Protein AF-S4PX29-F1 (afdb_monomer)

Nearest PDB structures (foldseek):
  3oqc-assembly1_A  TM=8.315E-01  e=3.843E-09  Mus musculus
  3oqc-assembly2_B  TM=8.147E-01  e=2.038E-08  Mus musculus
  5xda-assembly1_B  TM=7.283E-01  e=8.086E-04  Caenorhabditis elegans
  5xda-assembly1_C-2  TM=5.959E-01  e=1.179E-04  Caenorhabditis elegans
  5ejj-assembly3_B-2  TM=5.829E-01  e=2.918E-03  Caenorhabditis elegans

Radius of gyration: 23.37 Å; Cα contacts (8 Å, |Δi|>4): 231; chains: 1; bounding box: 46×84×45 Å

Solvent-accessible surface area (backbone atoms only — not comparable to full-atom values): 16167 Å² total; per-residue (Å²): 107,68,71,60,44,51,43,49,73,67,31,42,33,34,39,34,40,63,101,55,81,33,39,34,36,25,91,80,38,101,55,50,57,43,79,63,68,74,86,39,30,44,42,59,53,52,62,71,72,46,83,94,70,84,94,60,89,71,82,76,61,92,85,65,87,83,86,78,61,68,45,83,43,70,66,83,75,77,63,83,82,73,57,72,84,68,82,70,74,84,82,82,74,85,76,77,84,67,92,71,90,78,87,87,77,92,78,78,88,71,71,78,80,91,77,62,47,82,41,52,46,75,52,48,52,59,55,50,46,50,32,48,45,52,40,52,48,49,56,48,50,57,50,53,56,32,70,74,38,88,78,59,42,102,64,97,16,73,53,62,67,43,80,43,47,27,63,51,83,92,70,78,48,78,47,79,49,68,44,57,55,90,63,59,69,76,85,44,46,68,62,48,52,50,52,27,60,77,67,74,44,73,87,90,58,90,63,81,47,82,91,51,34,57,79,82,81,64,99,61,83,65,44,71,71,76,75,54,78,85,70,89,73,56,95,92,58,86,85,85,78,86,87,76,85,88

Secondary structure (DSSP, 8-state):
-HHHHHHHHTT-EEEEETTSS-EEE-TTSS-SEESS-TT-BHHHHHHHHS----S------TT-PPP--EEEEE--SPPTTS----------------------------------TTSBHHHHHHHHHHHHHHHHHHHHHHHHHHHTSTT-SSSSS---EEEEEE--TTTSS-EEEEEETT--SGGGHHHHHHHHHHTT--TTS--SSGGGSPPSS-SS-S-GGGGSPPP---TT-------S--

Structure (mmCIF, N/CA/C/O backbone):
data_AF-S4PX29-F1
#
_entry.id   AF-S4PX29-F1
#
loop_
_atom_site.group_PDB
_atom_site.id
_atom_site.type_symbol
_atom_site.label_atom_id
_atom_site.label_alt_id
_atom_site.label_comp_id
_atom_site.label_asym_id
_atom_site.label_entity_id
_atom_site.label_seq_id
_atom_site.pdbx_PDB_ins_code
_atom_site.Cartn_x
_atom_site.Cartn_y
_atom_site.Cartn_z
_atom_site.occupancy
_atom_site.B_iso_or_equiv
_atom_site.auth_seq_id
_atom_site.auth_comp_id
_atom_site.auth_asym_id
_atom_site.auth_atom_id
_atom_site.pdbx_PDB_model_num
ATOM 1 N N . MET A 1 1 ? 8.659 15.853 3.041 1.00 82.69 1 MET A N 1
ATOM 2 C CA . MET A 1 1 ? 7.916 14.671 3.551 1.00 82.69 1 MET A CA 1
ATOM 3 C C . MET A 1 1 ? 7.932 14.537 5.078 1.00 82.69 1 MET A C 1
ATOM 5 O O . MET A 1 1 ? 6.899 14.217 5.661 1.00 82.69 1 MET A O 1
ATOM 9 N N . GLN A 1 2 ? 9.043 14.851 5.757 1.00 85.38 2 GLN A N 1
ATOM 10 C CA . GLN A 1 2 ? 9.191 14.711 7.218 1.00 85.38 2 GLN A CA 1
ATOM 11 C C . GLN A 1 2 ? 8.083 15.367 8.069 1.00 85.38 2 GLN A C 1
ATOM 13 O O . GLN A 1 2 ? 7.567 14.730 8.983 1.00 85.38 2 GLN A O 1
ATOM 18 N N . ASN A 1 3 ? 7.661 16.599 7.755 1.00 86.06 3 ASN A N 1
ATOM 19 C CA . ASN A 1 3 ? 6.581 17.269 8.496 1.00 86.06 3 ASN A CA 1
ATOM 20 C C . ASN A 1 3 ? 5.243 16.525 8.402 1.00 86.06 3 ASN A C 1
ATOM 22 O O . ASN A 1 3 ? 4.511 16.466 9.384 1.00 86.06 3 ASN A O 1
ATOM 26 N N . LYS A 1 4 ? 4.921 15.934 7.243 1.00 85.50 4 LYS A N 1
ATOM 27 C CA . LYS A 1 4 ? 3.696 15.138 7.080 1.00 85.50 4 LYS A CA 1
ATOM 28 C C . LYS A 1 4 ? 3.768 13.874 7.935 1.00 85.50 4 LYS A C 1
ATOM 30 O O . LYS A 1 4 ? 2.840 13.638 8.692 1.00 85.50 4 LYS A O 1
ATOM 35 N N . ARG A 1 5 ? 4.897 13.151 7.925 1.00 86.81 5 ARG A N 1
ATOM 36 C CA . ARG A 1 5 ? 5.112 11.991 8.813 1.00 86.81 5 ARG A CA 1
ATOM 37 C C . ARG A 1 5 ? 4.941 12.339 10.289 1.00 86.81 5 ARG A C 1
ATOM 39 O O . ARG A 1 5 ? 4.242 11.624 10.990 1.00 86.81 5 ARG A O 1
ATOM 46 N N . LYS A 1 6 ? 5.527 13.455 10.743 1.00 87.31 6 LYS A N 1
ATOM 47 C CA . LYS A 1 6 ? 5.366 13.924 12.130 1.00 87.31 6 LYS A CA 1
ATOM 48 C C . LYS A 1 6 ? 3.894 14.142 12.487 1.00 87.31 6 LYS A C 1
ATOM 50 O O . LYS A 1 6 ? 3.485 13.705 13.549 1.00 87.31 6 LYS A O 1
ATOM 55 N N . LYS A 1 7 ? 3.102 14.746 11.591 1.00 85.31 7 LYS A N 1
ATOM 56 C CA . LYS A 1 7 ? 1.656 14.940 11.803 1.00 85.31 7 LYS A CA 1
ATOM 57 C C . LYS A 1 7 ? 0.878 13.622 11.887 1.00 85.31 7 LYS A C 1
ATOM 59 O O . LYS A 1 7 ? 0.003 13.494 12.735 1.00 85.31 7 LYS A O 1
ATOM 64 N N . ILE A 1 8 ? 1.199 12.649 11.030 1.00 86.44 8 ILE A N 1
ATOM 65 C CA . ILE A 1 8 ? 0.576 11.315 11.078 1.00 86.44 8 ILE A CA 1
ATOM 66 C C . ILE A 1 8 ? 0.925 10.623 12.405 1.00 86.44 8 ILE A C 1
ATOM 68 O O . ILE A 1 8 ? 0.037 10.170 13.120 1.00 86.44 8 ILE A O 1
ATOM 72 N N . ALA A 1 9 ? 2.205 10.612 12.778 1.00 85.12 9 ALA A N 1
ATOM 73 C CA . ALA A 1 9 ? 2.672 9.976 14.008 1.00 85.12 9 ALA A CA 1
ATOM 74 C C . ALA A 1 9 ? 2.174 10.674 15.288 1.00 85.12 9 ALA A C 1
ATOM 76 O O . ALA A 1 9 ? 2.018 10.024 16.313 1.00 85.12 9 ALA A O 1
ATOM 77 N N . SER A 1 10 ? 1.891 11.980 15.242 1.00 82.94 10 SER A N 1
ATOM 78 C CA . SER A 1 10 ? 1.421 12.753 16.399 1.00 82.94 10 SER A CA 1
ATOM 79 C C . SER A 1 10 ? -0.079 12.611 16.685 1.00 82.94 10 SER A C 1
ATOM 81 O O . SER A 1 10 ? -0.624 13.426 17.424 1.00 82.94 10 SER A O 1
ATOM 83 N N . GLY A 1 11 ? -0.782 11.666 16.054 1.00 81.62 11 GLY A N 1
ATOM 84 C CA . GLY A 1 11 ? -2.211 11.452 16.307 1.00 81.62 11 GLY A CA 1
ATOM 85 C C . GLY A 1 11 ? -3.152 12.460 15.641 1.00 81.62 11 GLY A C 1
ATOM 86 O O . GLY A 1 11 ? -4.320 12.521 16.003 1.00 81.62 11 GLY A O 1
ATOM 87 N N . GLN A 1 12 ? -2.681 13.258 14.672 1.00 84.06 12 GLN A N 1
ATOM 88 C CA . GLN A 1 12 ? -3.539 14.212 13.938 1.00 84.06 12 GLN A CA 1
ATOM 89 C C . GLN A 1 12 ? -4.303 13.563 12.776 1.00 84.06 12 GLN A C 1
ATOM 91 O O . GLN A 1 12 ? -4.924 14.266 11.974 1.00 84.06 12 GLN A O 1
ATOM 96 N N . VAL A 1 13 ? -4.225 12.241 12.651 1.00 89.50 13 VAL A N 1
ATOM 97 C CA . VAL A 1 13 ? -4.939 11.466 11.641 1.00 89.50 13 VAL A CA 1
ATOM 98 C C . VAL A 1 13 ? -5.972 10.566 12.292 1.00 89.50 13 VAL A C 1
ATOM 100 O O . VAL A 1 13 ? -5.809 10.130 13.430 1.00 89.50 13 VAL A O 1
ATOM 103 N N . SER A 1 14 ? -7.016 10.275 11.536 1.00 90.69 14 SER A N 1
ATOM 104 C CA . SER A 1 14 ? -7.982 9.234 11.840 1.00 90.69 14 SER A CA 1
ATOM 105 C C . SER A 1 14 ? -8.113 8.301 10.645 1.00 90.69 14 SER A C 1
ATOM 107 O O . SER A 1 14 ? -7.844 8.678 9.499 1.00 90.69 14 SER A O 1
ATOM 109 N N . PHE A 1 15 ? -8.516 7.070 10.926 1.00 93.06 15 PHE A N 1
ATOM 110 C CA . PHE A 1 15 ? -8.797 6.073 9.905 1.00 93.06 15 PHE A CA 1
ATOM 111 C C . PHE A 1 15 ? -10.272 5.723 9.956 1.00 93.06 15 PHE A C 1
ATOM 113 O O . PHE A 1 15 ? -10.798 5.431 11.025 1.00 93.06 15 PHE A O 1
ATOM 120 N N . GLN A 1 16 ? -10.932 5.758 8.808 1.00 92.81 16 GLN A N 1
ATOM 121 C CA . GLN A 1 16 ? -12.319 5.337 8.668 1.00 92.81 16 GLN A CA 1
ATOM 122 C C . GLN A 1 16 ? -12.358 4.046 7.863 1.00 92.81 16 GLN A C 1
ATOM 124 O O . GLN A 1 16 ? -11.806 3.994 6.764 1.00 92.81 16 GLN A O 1
ATOM 129 N N . ILE A 1 17 ? -13.036 3.025 8.376 1.00 91.12 17 ILE A N 1
ATOM 130 C CA . ILE A 1 17 ? -13.283 1.809 7.601 1.00 91.12 17 ILE A CA 1
ATOM 131 C C . ILE A 1 17 ? -14.389 2.107 6.590 1.00 91.12 17 ILE A C 1
ATOM 133 O O . ILE A 1 17 ? -15.479 2.556 6.954 1.00 91.12 17 ILE A O 1
ATOM 137 N N . ASP A 1 18 ? -14.087 1.895 5.313 1.00 86.44 18 ASP A N 1
ATOM 138 C CA . ASP A 1 18 ? -14.976 2.260 4.217 1.00 86.44 18 ASP A CA 1
ATOM 139 C C . ASP A 1 18 ? -16.325 1.539 4.328 1.00 86.44 18 ASP A C 1
ATOM 141 O O . ASP A 1 18 ? -16.400 0.391 4.762 1.00 86.44 18 ASP A O 1
ATOM 145 N N . SER A 1 19 ? -17.401 2.222 3.937 1.00 83.81 19 SER A N 1
ATOM 146 C CA . SER A 1 19 ? -18.787 1.735 4.065 1.00 83.81 19 SER A CA 1
ATOM 147 C C . SER A 1 19 ? -19.267 1.439 5.500 1.00 83.81 19 SER A C 1
ATOM 149 O O . SER A 1 19 ? -20.327 0.844 5.672 1.00 83.81 19 SER A O 1
ATOM 151 N N . THR A 1 20 ? -18.542 1.883 6.535 1.00 86.31 20 THR A N 1
ATOM 152 C CA . THR A 1 20 ? -18.952 1.742 7.943 1.00 86.31 20 THR A CA 1
ATOM 153 C C . THR A 1 20 ? -18.900 3.076 8.691 1.00 86.31 20 THR A C 1
ATOM 155 O O . THR A 1 20 ? -18.252 4.034 8.261 1.00 86.31 20 THR A O 1
ATOM 158 N N . SER A 1 21 ? -19.550 3.126 9.856 1.00 84.69 21 SER A N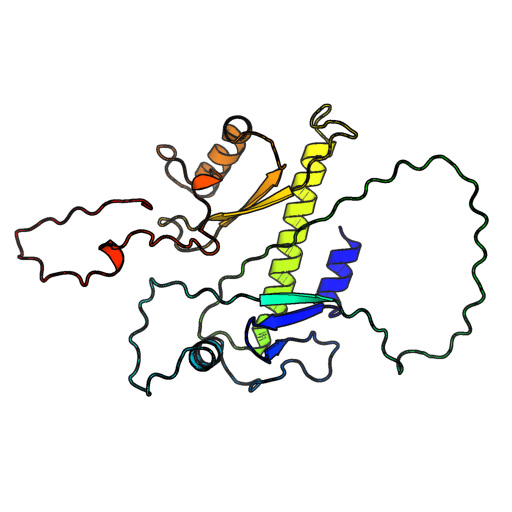 1
ATOM 159 C CA . SER A 1 21 ? -19.448 4.239 10.813 1.00 84.69 21 SER A CA 1
ATOM 160 C C . SER A 1 21 ? -18.298 4.061 11.815 1.00 84.69 21 SER A C 1
ATOM 162 O O . SER A 1 21 ? -18.326 4.661 12.889 1.00 84.69 21 SER A O 1
ATOM 164 N N . ILE A 1 22 ? -17.310 3.221 11.492 1.00 87.25 22 ILE A N 1
ATOM 165 C CA . ILE A 1 22 ? -16.212 2.880 12.397 1.00 87.25 22 ILE A CA 1
ATOM 166 C C . ILE A 1 22 ? -15.022 3.790 12.118 1.00 87.25 22 ILE A C 1
ATOM 168 O O . ILE A 1 22 ? -14.491 3.828 11.002 1.00 87.25 22 ILE A O 1
ATOM 172 N N . TYR A 1 23 ? -14.591 4.499 13.161 1.00 88.75 23 TYR A N 1
ATOM 173 C CA . TYR A 1 23 ? -13.434 5.383 13.119 1.00 88.75 23 TYR A CA 1
ATOM 174 C C . TYR A 1 23 ? -12.411 4.982 14.175 1.00 88.75 23 TYR A C 1
ATOM 176 O O . TYR A 1 23 ? -12.747 4.659 15.314 1.00 88.75 23 TYR A O 1
ATOM 184 N N . LEU A 1 24 ? -11.144 5.043 13.782 1.00 88.62 24 LEU A N 1
ATOM 185 C CA . LEU A 1 24 ? -9.989 4.822 14.636 1.00 88.62 24 LEU A CA 1
ATOM 186 C C . LEU A 1 24 ? -9.285 6.159 14.830 1.00 88.62 24 LEU A C 1
ATOM 188 O O . LEU A 1 24 ? -8.911 6.824 13.854 1.00 88.62 24 LEU A O 1
ATOM 192 N N . PHE A 1 25 ? -9.083 6.534 16.084 1.00 87.25 25 PHE A N 1
ATOM 193 C CA . PHE A 1 25 ? -8.426 7.776 16.459 1.00 87.25 25 PHE A CA 1
ATOM 194 C C . PHE A 1 25 ? -7.111 7.492 17.171 1.00 87.25 25 PHE A C 1
ATOM 196 O O . PHE A 1 25 ? -6.926 6.456 17.809 1.00 87.25 25 PHE A O 1
ATOM 203 N N . GLY A 1 26 ? -6.181 8.435 17.050 1.00 77.38 26 GLY A N 1
ATOM 204 C CA . GLY A 1 26 ? -4.912 8.341 17.750 1.00 77.38 26 GLY A CA 1
ATOM 205 C C . GLY A 1 26 ? -5.045 8.561 19.246 1.00 77.38 26 GLY A C 1
ATOM 206 O O . GLY A 1 26 ? -6.045 9.076 19.729 1.00 77.38 26 GLY A O 1
ATOM 207 N N . VAL A 1 27 ? -3.961 8.252 19.955 1.00 66.81 27 VAL A N 1
ATOM 208 C CA . VAL A 1 27 ? -3.819 8.363 21.420 1.00 66.81 27 VAL A CA 1
ATOM 209 C C . VAL A 1 27 ? -4.127 9.767 21.970 1.00 66.81 27 VAL A C 1
ATOM 211 O O . VAL A 1 27 ? -4.338 9.933 23.161 1.00 66.81 27 VAL A O 1
ATOM 214 N N . ALA A 1 28 ? -4.136 10.788 21.108 1.00 59.88 28 ALA A N 1
ATOM 215 C CA . ALA A 1 28 ? -4.524 12.154 21.454 1.00 59.88 28 ALA A CA 1
ATOM 216 C C . ALA A 1 28 ? -6.051 12.362 21.565 1.00 59.88 28 ALA A C 1
ATOM 218 O O . ALA A 1 28 ? -6.483 13.458 21.908 1.00 59.88 28 ALA A O 1
ATOM 219 N N . SER A 1 29 ? -6.856 11.359 21.213 1.00 62.47 29 SER A N 1
ATOM 220 C CA . SER A 1 29 ? -8.307 11.351 21.377 1.00 62.47 29 SER A CA 1
ATOM 221 C C . SER A 1 29 ? -8.661 10.540 22.620 1.00 62.47 29 SER A C 1
ATOM 223 O O . SER A 1 29 ? -8.164 9.426 22.779 1.00 62.47 29 SER A O 1
ATOM 225 N N . ASP A 1 30 ? -9.561 11.054 23.460 1.00 63.91 30 ASP A N 1
ATOM 226 C CA . ASP A 1 30 ? -10.063 10.340 24.648 1.00 63.91 30 ASP A CA 1
ATOM 227 C C . ASP A 1 30 ? -10.841 9.058 24.283 1.00 63.91 30 ASP A C 1
ATOM 229 O O . ASP A 1 30 ? -11.097 8.200 25.126 1.00 63.91 30 ASP A O 1
ATOM 233 N N . VAL A 1 31 ? -11.198 8.912 23.003 1.00 70.88 31 VAL A N 1
ATOM 234 C CA . VAL A 1 31 ? -11.896 7.762 22.433 1.00 70.88 31 VAL A CA 1
ATOM 235 C C . VAL A 1 31 ? -11.048 7.204 21.291 1.00 70.88 31 VAL A C 1
ATOM 237 O O . VAL A 1 31 ? -10.937 7.833 20.239 1.00 70.88 31 VAL A O 1
ATOM 240 N N . GLY A 1 32 ? -10.435 6.032 21.495 1.00 72.00 32 GLY A N 1
ATOM 241 C CA . GLY A 1 32 ? -9.539 5.402 20.512 1.00 72.00 32 GLY A CA 1
ATOM 242 C C . GLY A 1 32 ? -10.261 4.721 19.342 1.00 72.00 32 GLY A C 1
ATOM 243 O O . GLY A 1 32 ? -9.734 4.670 18.231 1.00 72.00 32 GLY A O 1
ATOM 244 N N . VAL A 1 33 ? -11.484 4.232 19.565 1.00 79.88 33 VAL A N 1
ATOM 245 C CA . VAL A 1 33 ? -12.329 3.584 18.552 1.00 79.88 33 VAL A CA 1
ATOM 246 C C . VAL A 1 33 ? -13.774 4.030 18.754 1.00 79.88 33 VAL A C 1
ATOM 248 O O . VAL A 1 33 ? -14.262 4.028 19.882 1.00 79.88 33 VAL A O 1
ATOM 251 N N . THR A 1 34 ? -14.470 4.386 17.675 1.00 80.19 34 THR A N 1
ATOM 252 C CA . THR A 1 34 ? -15.923 4.618 17.682 1.00 80.19 34 THR A CA 1
ATOM 253 C C . THR A 1 34 ? -16.632 3.657 16.735 1.00 80.19 34 THR A C 1
ATOM 255 O O . THR A 1 34 ? -16.050 3.183 15.761 1.00 80.19 34 THR A O 1
ATOM 258 N N . GLY A 1 35 ? -17.905 3.365 17.019 1.00 71.56 35 GLY A N 1
ATOM 259 C CA . GLY A 1 35 ? -18.748 2.511 16.174 1.00 71.56 35 GLY A CA 1
ATOM 260 C C . GLY A 1 35 ? -18.610 1.003 16.419 1.00 71.56 35 GLY A C 1
ATOM 261 O O . GLY A 1 35 ? -19.307 0.234 15.768 1.00 71.56 35 GLY A O 1
ATOM 262 N N . THR A 1 36 ? -17.753 0.569 17.351 1.00 78.25 36 THR A N 1
ATOM 263 C CA . THR A 1 36 ? -17.630 -0.834 17.787 1.00 78.25 36 THR A CA 1
ATOM 264 C C . THR A 1 36 ? -16.983 -0.935 19.180 1.00 78.25 36 THR A C 1
ATOM 266 O O . THR A 1 36 ? -16.560 0.078 19.740 1.00 78.25 36 THR A O 1
ATOM 269 N N . SER A 1 37 ? -16.923 -2.144 19.749 1.00 75.81 37 SER A N 1
ATOM 270 C CA . SER A 1 37 ? -16.278 -2.428 21.039 1.00 75.81 37 SER A CA 1
ATOM 271 C C . SER A 1 37 ? -14.749 -2.373 20.935 1.00 75.81 37 SER A C 1
ATOM 273 O O . SER A 1 37 ? -14.162 -2.883 19.980 1.00 75.81 37 SER A O 1
ATOM 275 N N . THR A 1 38 ? -14.081 -1.812 21.948 1.00 71.56 38 THR A N 1
ATOM 276 C CA . THR A 1 38 ? -12.609 -1.763 22.045 1.00 71.56 38 THR A CA 1
ATOM 277 C C . THR A 1 38 ? -11.970 -3.130 22.289 1.00 71.56 38 THR A C 1
ATOM 279 O O . THR A 1 38 ? -10.780 -3.301 22.030 1.00 71.56 38 THR A O 1
ATOM 282 N N . GLU A 1 39 ? -12.743 -4.095 22.789 1.00 78.62 39 GLU A N 1
ATOM 283 C CA . GLU A 1 39 ? -12.281 -5.462 23.063 1.00 78.62 39 GLU A CA 1
ATOM 284 C C . GLU A 1 39 ? -12.380 -6.384 21.841 1.00 78.62 39 GLU A C 1
ATOM 286 O O . GLU A 1 39 ? -11.840 -7.490 21.866 1.00 78.62 39 GLU A O 1
ATOM 291 N N . ALA A 1 40 ? -13.027 -5.923 20.766 1.00 84.12 40 ALA A N 1
ATOM 292 C CA . ALA A 1 40 ? -13.204 -6.711 19.559 1.00 84.12 40 ALA A CA 1
ATOM 293 C C . ALA A 1 40 ? -11.865 -7.004 18.863 1.00 84.12 40 ALA A C 1
ATOM 295 O O . ALA A 1 40 ? -10.910 -6.214 18.892 1.00 84.12 40 ALA A O 1
ATOM 296 N N . ASN A 1 41 ? -11.805 -8.147 18.186 1.00 89.69 41 ASN A N 1
ATOM 297 C CA . ASN A 1 41 ? -10.714 -8.465 17.265 1.00 89.69 41 ASN A CA 1
ATOM 298 C C . ASN A 1 41 ? -11.075 -8.084 15.818 1.00 89.69 41 ASN A C 1
ATOM 300 O O . ASN A 1 41 ? -12.221 -7.780 15.484 1.00 89.69 41 ASN A O 1
ATOM 304 N N . ILE A 1 42 ? -10.074 -8.086 14.938 1.00 88.81 42 ILE A N 1
ATOM 305 C CA . ILE A 1 42 ? -10.263 -7.752 13.518 1.00 88.81 42 ILE A CA 1
ATOM 306 C C . ILE A 1 42 ? -11.218 -8.734 12.823 1.00 88.81 42 ILE A C 1
ATOM 308 O O . ILE A 1 42 ? -11.959 -8.331 11.932 1.00 88.81 42 ILE A O 1
ATOM 312 N N . GLY A 1 43 ? -11.226 -10.007 13.222 1.00 86.81 43 GLY A N 1
ATOM 313 C CA . GLY A 1 43 ? -12.144 -11.011 12.685 1.00 86.81 43 GLY A CA 1
ATOM 314 C C . GLY A 1 43 ? -13.608 -10.652 12.929 1.00 86.81 43 GLY A C 1
ATOM 315 O O . GLY A 1 43 ? -14.382 -10.605 11.980 1.00 86.81 43 GLY A O 1
ATOM 316 N N . GLU A 1 44 ? -13.958 -10.323 14.171 1.00 86.94 44 GLU A N 1
ATOM 317 C CA . GLU A 1 44 ? -15.301 -9.889 14.577 1.00 86.94 44 GLU A CA 1
ATOM 318 C C . GLU A 1 44 ? -15.734 -8.619 13.845 1.00 86.94 44 GLU A C 1
ATOM 320 O O . GLU A 1 44 ? -16.866 -8.525 13.371 1.00 86.94 44 GLU A O 1
ATOM 325 N N . LEU A 1 45 ? -14.813 -7.663 13.694 1.00 86.50 45 LEU A N 1
ATOM 326 C CA . LEU A 1 45 ? -15.038 -6.460 12.903 1.00 86.50 45 LEU A CA 1
ATOM 327 C C . LEU A 1 45 ? -15.391 -6.811 11.451 1.00 86.50 45 LEU A C 1
ATOM 329 O O . LEU A 1 45 ? -16.391 -6.324 10.935 1.00 86.50 45 LEU A O 1
ATOM 333 N N . ILE A 1 46 ? -14.611 -7.668 10.792 1.00 87.12 46 ILE A N 1
ATOM 334 C CA . ILE A 1 46 ? -14.873 -8.047 9.396 1.00 87.12 46 ILE A CA 1
ATOM 335 C C . ILE A 1 46 ? -16.193 -8.814 9.269 1.00 87.12 4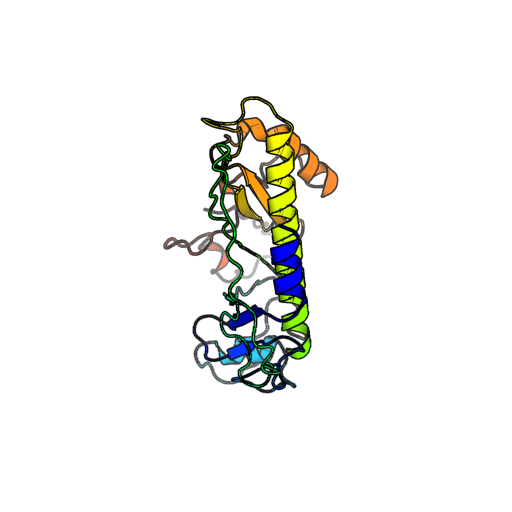6 ILE A C 1
ATOM 337 O O . ILE A 1 46 ? -16.975 -8.547 8.356 1.00 87.12 46 ILE A O 1
ATOM 341 N N . ASP A 1 47 ? -16.468 -9.723 10.202 1.00 85.94 47 ASP A N 1
ATOM 342 C CA . ASP A 1 47 ? -17.697 -10.515 10.200 1.00 85.94 47 ASP A CA 1
ATOM 343 C C . ASP A 1 47 ? -18.941 -9.637 10.414 1.00 85.94 47 ASP A C 1
ATOM 345 O O . ASP A 1 47 ? -19.987 -9.928 9.839 1.00 85.94 47 ASP A O 1
ATOM 349 N N . SER A 1 48 ? -18.817 -8.522 11.146 1.00 82.00 48 SER A N 1
ATOM 350 C CA . SER A 1 48 ? -19.894 -7.532 11.317 1.00 82.00 48 SER A CA 1
ATOM 351 C C . SER A 1 48 ? -20.171 -6.674 10.074 1.00 82.00 48 SER A C 1
ATOM 353 O O . SER A 1 48 ? -21.266 -6.138 9.929 1.00 82.00 48 SER A O 1
ATOM 355 N N . ILE A 1 49 ? -19.191 -6.540 9.173 1.00 79.56 49 ILE A N 1
ATOM 356 C CA . ILE A 1 49 ? -19.305 -5.763 7.925 1.00 79.56 49 ILE A CA 1
ATOM 357 C C . ILE A 1 49 ? -19.884 -6.628 6.792 1.00 79.56 49 ILE A C 1
ATOM 359 O O . ILE A 1 49 ? -20.444 -6.113 5.823 1.00 79.56 49 ILE A O 1
ATOM 363 N N . GLY A 1 50 ? -19.740 -7.952 6.892 1.00 66.56 50 GLY A N 1
ATOM 364 C CA . GLY A 1 50 ? -20.244 -8.894 5.901 1.00 66.56 50 GLY A CA 1
ATOM 365 C C . GLY A 1 50 ? -21.780 -8.955 5.859 1.00 66.56 50 GLY A C 1
ATOM 366 O O . GLY A 1 50 ? -22.431 -8.809 6.891 1.00 66.56 50 GLY A O 1
ATOM 367 N N . PRO A 1 51 ? -22.388 -9.215 4.686 1.00 55.12 51 PRO A N 1
ATOM 368 C CA . PRO A 1 51 ? -23.831 -9.412 4.589 1.00 55.12 51 PRO A CA 1
ATOM 369 C C . PRO A 1 51 ? -24.258 -10.608 5.450 1.00 55.12 51 PRO A C 1
ATOM 371 O O . PRO A 1 51 ? -23.635 -11.673 5.382 1.00 55.12 51 PRO A O 1
ATOM 374 N N . GLU A 1 52 ? -25.310 -10.408 6.250 1.00 45.19 52 GLU A N 1
ATOM 375 C CA . GLU A 1 52 ? -25.855 -11.371 7.207 1.00 45.19 52 GLU A CA 1
ATOM 376 C C . GLU A 1 52 ? -25.933 -12.790 6.625 1.00 45.19 52 GLU A C 1
ATOM 378 O O . GLU A 1 52 ? -26.765 -13.105 5.773 1.00 45.19 52 GLU A O 1
ATOM 383 N N . GLN A 1 53 ? -25.073 -13.680 7.117 1.00 42.09 53 GLN A N 1
ATOM 384 C CA . GLN A 1 53 ? -25.303 -15.117 7.061 1.00 42.09 53 GLN A CA 1
ATOM 385 C C . GLN A 1 53 ? -25.175 -15.669 8.483 1.00 42.09 53 GLN A C 1
ATOM 387 O O . GLN A 1 53 ? -24.198 -15.364 9.172 1.00 42.09 53 GLN A O 1
ATOM 392 N N . PRO A 1 54 ? -26.143 -16.479 8.938 1.00 38.97 54 PRO A N 1
ATOM 393 C CA . PRO A 1 54 ? -26.210 -16.928 10.317 1.00 38.97 54 PRO A CA 1
ATOM 394 C C . PRO A 1 54 ? -25.025 -17.842 10.637 1.00 38.9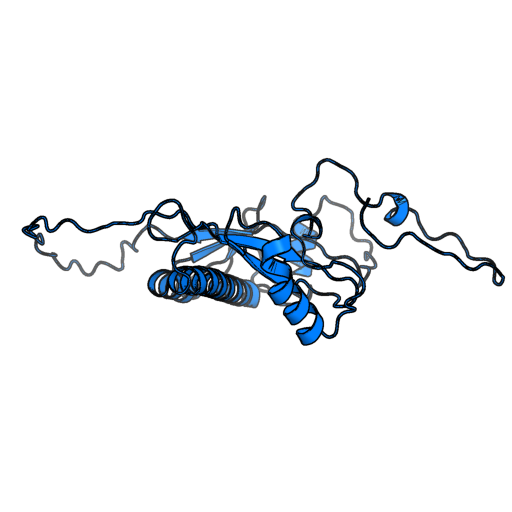7 54 PRO A C 1
ATOM 396 O O . PRO A 1 54 ? -24.790 -18.821 9.930 1.00 38.97 54 PRO A O 1
ATOM 399 N N . SER A 1 55 ? -24.285 -17.480 11.689 1.00 38.38 55 SER A N 1
ATOM 400 C CA . SER A 1 55 ? -23.664 -18.309 12.743 1.00 38.38 55 SER A CA 1
ATOM 401 C C . SER A 1 55 ? -23.411 -19.814 12.502 1.00 38.38 55 SER A C 1
ATOM 403 O O . SER A 1 55 ? -23.495 -20.627 13.421 1.00 38.38 55 SER A O 1
ATOM 405 N N . LYS A 1 56 ? -23.003 -20.231 11.305 1.00 39.81 56 LYS A N 1
ATOM 406 C CA . LYS A 1 56 ? -22.328 -21.513 11.082 1.00 39.81 56 LYS A CA 1
ATOM 407 C C . LYS A 1 56 ? -20.854 -21.207 10.938 1.00 39.81 56 LYS A C 1
ATOM 409 O O . LYS A 1 56 ? -20.486 -20.508 10.002 1.00 39.81 56 LYS A O 1
ATOM 414 N N . LYS A 1 57 ? -20.036 -21.712 11.874 1.00 42.38 57 LYS A N 1
ATOM 415 C CA . LYS A 1 57 ? -18.566 -21.601 11.898 1.00 42.38 57 LYS A CA 1
ATOM 416 C C . LYS A 1 57 ? -18.008 -21.744 10.475 1.00 42.38 57 LYS A C 1
ATOM 418 O O . LYS A 1 57 ? -17.826 -22.863 9.992 1.00 42.38 57 LYS A O 1
ATOM 423 N N . LYS A 1 58 ? -17.785 -20.617 9.786 1.00 44.59 58 LYS A N 1
ATOM 424 C CA . LYS A 1 58 ? -17.184 -20.607 8.455 1.00 44.59 58 LYS A CA 1
ATOM 425 C C . LYS A 1 58 ? -15.768 -21.108 8.656 1.00 44.59 58 LYS A C 1
ATOM 427 O O . LYS A 1 58 ? -14.976 -20.502 9.372 1.00 44.59 58 LYS A O 1
ATOM 432 N N . LYS A 1 59 ? -15.465 -22.262 8.070 1.00 40.00 59 LYS A N 1
ATOM 433 C CA . LYS A 1 59 ? -14.108 -22.794 8.029 1.00 40.00 59 LYS A CA 1
ATOM 434 C C . LYS A 1 59 ? -13.312 -21.844 7.129 1.00 40.00 59 LYS A C 1
ATOM 436 O O . LYS A 1 59 ? -13.346 -21.979 5.909 1.00 40.00 59 LYS A O 1
ATOM 441 N N . HIS A 1 60 ? -12.716 -20.807 7.716 1.00 49.97 60 HIS A N 1
ATOM 442 C CA . HIS A 1 60 ? -11.939 -19.829 6.964 1.00 49.97 60 HIS A CA 1
ATOM 443 C C . HIS A 1 60 ? -10.720 -20.534 6.375 1.00 49.97 60 HIS A C 1
ATOM 445 O O . HIS A 1 60 ? -9.922 -21.134 7.095 1.00 49.97 60 HIS A O 1
ATOM 451 N N . SER A 1 61 ? -10.611 -20.500 5.047 1.00 49.94 61 SER A N 1
ATOM 452 C CA . SER A 1 61 ? -9.422 -20.988 4.363 1.00 49.94 61 SER A CA 1
ATOM 453 C C . SER A 1 61 ? -8.262 -20.056 4.688 1.00 49.94 61 SER A C 1
ATOM 455 O O . SER A 1 61 ? -8.344 -18.860 4.415 1.00 49.94 61 SER A O 1
ATOM 457 N N . ILE A 1 62 ? -7.176 -20.614 5.221 1.00 51.97 62 ILE A N 1
ATOM 458 C CA . ILE A 1 62 ? -5.933 -19.897 5.556 1.00 51.97 62 ILE A CA 1
ATOM 459 C C . ILE A 1 62 ? -5.348 -19.175 4.321 1.00 51.97 62 ILE A C 1
ATOM 461 O O . ILE A 1 62 ? -4.595 -18.218 4.458 1.00 51.97 62 ILE A O 1
ATOM 465 N N . SER A 1 63 ? -5.734 -19.585 3.107 1.00 53.62 63 SER A N 1
ATOM 466 C CA . SER A 1 63 ? -5.242 -19.035 1.840 1.00 53.62 63 SER A CA 1
ATOM 467 C C . SER A 1 63 ? -6.025 -17.843 1.275 1.00 53.62 63 SER A C 1
ATOM 469 O O . SER A 1 63 ? -5.605 -17.290 0.258 1.00 53.62 63 SER A O 1
ATOM 471 N N . LYS A 1 64 ? -7.161 -17.439 1.865 1.00 71.31 64 LYS A N 1
ATOM 472 C CA . LYS A 1 64 ? -8.003 -16.374 1.295 1.00 71.31 64 LYS A CA 1
ATOM 473 C C . LYS A 1 64 ? -7.756 -15.040 2.000 1.00 71.31 64 LYS A C 1
ATOM 475 O O . LYS A 1 64 ? -8.083 -14.886 3.171 1.00 71.31 64 LYS A O 1
ATOM 480 N N . VAL A 1 65 ? -7.209 -14.071 1.267 1.00 79.19 65 VAL A N 1
ATOM 481 C CA . VAL A 1 65 ? -7.044 -12.693 1.751 1.00 79.19 65 VAL A CA 1
ATOM 482 C C . VAL A 1 65 ? -8.362 -11.934 1.599 1.00 79.19 65 VAL A C 1
ATOM 484 O O . VAL A 1 65 ? -8.931 -11.881 0.509 1.00 79.19 65 VAL A O 1
ATOM 487 N N . GLU A 1 66 ? -8.821 -11.314 2.681 1.00 85.69 66 GLU A N 1
ATOM 488 C CA . GLU A 1 66 ? -9.956 -10.388 2.690 1.00 85.69 66 GLU A CA 1
ATOM 489 C C . GLU A 1 66 ? -9.426 -8.946 2.722 1.00 85.69 66 GLU A C 1
ATOM 491 O O . GLU A 1 66 ? -8.578 -8.609 3.548 1.00 85.69 66 GLU A O 1
ATOM 496 N N . ILE A 1 67 ? -9.882 -8.104 1.789 1.00 87.88 67 ILE A N 1
ATOM 497 C CA . ILE A 1 67 ? -9.415 -6.717 1.650 1.00 87.88 67 ILE A CA 1
ATOM 498 C C . ILE A 1 67 ? -10.463 -5.780 2.238 1.00 87.88 67 ILE A C 1
ATOM 500 O O . ILE A 1 67 ? -11.598 -5.742 1.766 1.00 87.88 67 ILE A O 1
ATOM 504 N N . VAL A 1 68 ? -10.049 -4.988 3.226 1.00 90.38 68 VAL A N 1
ATOM 505 C CA . VAL A 1 68 ? -10.879 -3.960 3.860 1.00 90.38 68 VAL A CA 1
ATOM 506 C C . VAL A 1 68 ? -10.356 -2.585 3.438 1.00 90.38 68 VAL A C 1
ATOM 508 O O . VAL A 1 68 ? -9.220 -2.247 3.781 1.00 90.38 68 VAL A O 1
ATOM 511 N N . PRO A 1 69 ? -11.129 -1.784 2.682 1.00 91.56 69 PRO A N 1
ATOM 512 C CA . PRO A 1 69 ? -10.720 -0.434 2.331 1.00 91.56 69 PRO A CA 1
ATOM 513 C C . PRO A 1 69 ? -10.777 0.476 3.562 1.00 91.56 69 PRO A C 1
ATOM 515 O O . PRO A 1 69 ? -11.731 0.441 4.339 1.00 91.56 69 PRO A O 1
ATOM 518 N N . VAL A 1 70 ? -9.750 1.310 3.731 1.00 93.38 70 VAL A N 1
ATOM 519 C CA . VAL A 1 70 ? -9.638 2.251 4.849 1.00 93.38 70 VAL A CA 1
ATOM 520 C C . VAL A 1 70 ? -9.260 3.626 4.316 1.00 93.38 70 VAL A C 1
ATOM 522 O O . VAL A 1 70 ? -8.292 3.775 3.572 1.00 93.38 70 VAL A O 1
ATOM 525 N N . ASN A 1 71 ? -10.008 4.642 4.731 1.00 93.88 71 ASN A N 1
ATOM 526 C CA . ASN A 1 71 ? -9.767 6.031 4.378 1.00 93.88 71 ASN A CA 1
ATOM 527 C C . ASN A 1 71 ? -8.895 6.700 5.446 1.00 93.88 71 ASN A C 1
ATOM 529 O O . ASN A 1 71 ? -9.230 6.688 6.631 1.00 93.88 71 ASN A O 1
ATOM 533 N N . LEU A 1 72 ? -7.790 7.317 5.021 1.00 92.56 72 LEU A N 1
ATOM 534 C CA . LEU A 1 72 ? -6.938 8.152 5.868 1.00 92.56 72 LEU A CA 1
ATOM 535 C C . LEU A 1 72 ? -7.447 9.598 5.848 1.00 92.56 72 LEU A C 1
ATOM 537 O O . LEU A 1 72 ? -7.445 10.246 4.800 1.00 92.56 72 LEU A O 1
ATOM 541 N N . VAL A 1 73 ? -7.819 10.127 7.013 1.00 90.62 73 VAL A N 1
ATOM 542 C CA . VAL A 1 73 ? -8.324 11.496 7.176 1.00 90.62 73 VAL A CA 1
ATOM 543 C C . VAL A 1 73 ? -7.404 12.279 8.113 1.00 90.62 73 VAL A C 1
ATOM 545 O O . VAL A 1 73 ? -6.846 11.738 9.063 1.00 90.62 73 VAL A O 1
ATOM 548 N N . LEU A 1 74 ? -7.211 13.570 7.837 1.00 86.75 74 LEU A N 1
ATOM 549 C CA . LEU A 1 74 ? -6.423 14.475 8.676 1.00 86.75 74 LEU A CA 1
ATOM 550 C C . LEU A 1 74 ? -7.360 15.424 9.431 1.00 86.75 74 LEU A C 1
ATOM 552 O O . LEU A 1 74 ? -8.186 16.090 8.804 1.00 86.75 74 LEU A O 1
ATOM 556 N N . LYS A 1 75 ? -7.182 15.559 10.750 1.00 78.75 75 LYS A N 1
ATOM 557 C CA . LYS A 1 75 ? -7.882 16.573 11.550 1.00 78.75 75 LYS A CA 1
ATOM 558 C C . LYS A 1 75 ? -7.422 17.965 11.100 1.00 78.75 75 LYS A C 1
ATOM 560 O O . LYS A 1 75 ? -6.249 18.320 11.220 1.00 78.75 75 LYS A O 1
ATOM 565 N N . THR A 1 76 ? -8.344 18.747 10.546 1.00 78.50 76 THR A N 1
ATOM 566 C CA . THR A 1 76 ? -8.097 20.132 10.106 1.00 78.50 76 THR A CA 1
ATOM 567 C C . THR A 1 76 ? -8.405 21.152 11.196 1.00 78.50 76 THR A C 1
ATOM 569 O O . THR A 1 76 ? -7.829 22.240 11.196 1.00 78.50 76 THR A O 1
ATOM 572 N N . THR A 1 77 ? -9.274 20.802 12.144 1.00 70.62 77 THR A N 1
ATOM 573 C CA . THR A 1 77 ? -9.673 21.662 13.258 1.00 70.62 77 THR A CA 1
ATOM 574 C C . THR A 1 77 ? -8.659 21.592 14.400 1.00 70.62 77 THR A C 1
ATOM 576 O O . THR A 1 77 ? -8.189 20.521 14.788 1.00 70.62 77 THR A O 1
ATOM 579 N N . LYS A 1 78 ? -8.298 22.754 14.949 1.00 61.44 78 LYS A N 1
ATOM 580 C CA . LYS A 1 78 ? -7.590 22.833 16.232 1.00 61.44 78 LYS A CA 1
ATOM 581 C C . LYS A 1 78 ? -8.608 22.698 17.359 1.00 61.44 78 LYS A C 1
ATOM 583 O O . LYS A 1 78 ? -9.760 23.084 17.186 1.00 61.44 78 LYS A O 1
ATOM 588 N N . ASP A 1 79 ? -8.189 22.130 18.482 1.00 57.62 79 ASP A N 1
ATOM 589 C CA . ASP A 1 79 ? -9.067 21.983 19.636 1.00 57.62 79 ASP A CA 1
ATOM 590 C C . ASP A 1 79 ? -9.414 23.355 20.213 1.00 57.62 79 ASP A C 1
ATOM 592 O O . ASP A 1 79 ? -8.502 24.100 20.580 1.00 57.62 79 ASP A O 1
ATOM 596 N N . MET A 1 80 ? -10.706 23.684 20.310 1.00 50.97 80 MET A N 1
ATOM 597 C CA . MET A 1 80 ? -11.172 24.959 20.879 1.00 50.97 80 MET A CA 1
ATOM 598 C C . MET A 1 80 ? -10.682 25.161 22.322 1.00 50.97 80 MET A C 1
ATOM 600 O O . MET A 1 80 ? -10.526 26.295 22.760 1.00 50.97 80 MET A O 1
ATOM 604 N N . LEU A 1 81 ? -10.399 24.073 23.047 1.00 53.09 81 LEU A N 1
ATOM 605 C CA . LEU A 1 81 ? -9.903 24.101 24.428 1.00 53.09 81 LEU A CA 1
ATOM 606 C C . LEU A 1 81 ? -8.369 24.174 24.535 1.00 53.09 81 LEU A C 1
ATOM 608 O O . LEU A 1 81 ? -7.839 24.423 25.615 1.00 53.09 81 LEU A O 1
ATOM 612 N N . SER A 1 82 ? -7.642 23.978 23.428 1.00 52.28 82 SER A N 1
ATOM 613 C CA . SER A 1 82 ? -6.172 24.087 23.397 1.00 52.28 82 SER A CA 1
ATOM 614 C C . SER A 1 82 ? -5.673 25.528 23.245 1.00 52.28 82 SER A C 1
ATOM 616 O O . SER A 1 82 ? -4.484 25.799 23.441 1.00 52.28 82 SER A O 1
ATOM 618 N N . ASP A 1 83 ? -6.583 26.465 22.966 1.00 49.16 83 ASP A N 1
ATOM 619 C CA . ASP A 1 83 ? -6.308 27.894 22.999 1.00 49.16 83 ASP A CA 1
ATOM 620 C C . ASP A 1 83 ? -6.232 28.369 24.457 1.00 49.16 83 ASP A C 1
ATOM 622 O O . ASP A 1 83 ? -7.150 28.971 25.015 1.00 49.16 83 ASP A O 1
ATOM 626 N N . LYS A 1 84 ? -5.042 28.249 25.056 1.00 49.53 84 LYS A N 1
ATOM 627 C CA . LYS A 1 84 ? -4.568 29.424 25.794 1.00 49.53 84 LYS A CA 1
ATOM 628 C C . LYS A 1 84 ? -4.593 30.547 24.765 1.00 49.53 84 LYS A C 1
ATOM 630 O O . LYS A 1 84 ? -3.828 30.469 23.809 1.00 49.53 84 LYS A O 1
ATOM 635 N N . LEU A 1 85 ? -5.494 31.523 24.923 1.00 49.66 85 LEU A N 1
ATOM 636 C CA . LEU A 1 85 ? -5.578 32.740 24.110 1.00 49.66 85 LEU A CA 1
ATOM 637 C C . LEU A 1 85 ? -4.224 33.473 24.124 1.00 49.66 85 LEU A C 1
ATOM 639 O O . LEU A 1 85 ? -4.033 34.484 24.800 1.00 49.66 85 LEU A O 1
ATOM 643 N N . VAL A 1 86 ? -3.247 32.980 23.373 1.00 55.84 86 VAL A N 1
ATOM 644 C CA . VAL A 1 86 ? -2.056 33.736 23.043 1.00 55.84 86 VAL A CA 1
ATOM 645 C C . VAL A 1 86 ? -2.515 34.629 21.912 1.00 55.84 86 VAL A C 1
ATOM 647 O O . VAL A 1 86 ? -2.609 34.198 20.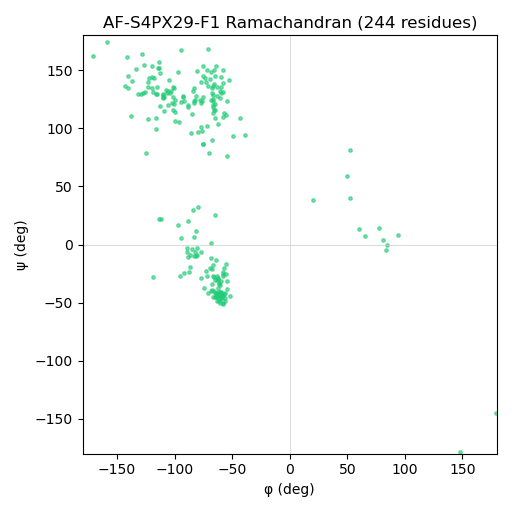763 1.00 55.84 86 VAL A O 1
ATOM 650 N N . LYS A 1 87 ? -2.871 35.870 22.266 1.00 55.28 87 LYS A N 1
ATOM 651 C CA . LYS A 1 87 ? -3.056 36.975 21.324 1.00 55.28 87 LYS A CA 1
ATOM 652 C C . LYS A 1 87 ? -1.827 37.003 20.418 1.00 55.28 87 LYS A C 1
ATOM 654 O O . LYS A 1 87 ? -0.783 37.533 20.786 1.00 55.28 87 LYS A O 1
ATOM 659 N N . THR A 1 88 ? -1.916 36.342 19.273 1.00 55.81 88 THR A N 1
ATOM 660 C CA . THR A 1 88 ? -0.783 36.226 18.368 1.00 55.81 88 THR A CA 1
ATOM 661 C C . THR A 1 88 ? -0.813 37.490 17.530 1.00 55.81 88 THR A C 1
ATOM 663 O O . THR A 1 88 ? -1.767 37.715 16.787 1.00 55.81 88 THR A O 1
ATOM 666 N N . ALA A 1 89 ? 0.180 38.359 17.720 1.00 61.59 89 ALA A N 1
ATOM 667 C CA . ALA A 1 89 ? 0.323 39.574 16.932 1.00 61.59 89 ALA A CA 1
ATOM 668 C C . ALA A 1 89 ? 0.298 39.235 15.434 1.00 61.59 89 ALA A C 1
ATOM 670 O O . ALA A 1 89 ? 0.844 38.212 15.008 1.00 61.59 89 ALA A O 1
ATOM 671 N N . VAL A 1 90 ? -0.338 40.095 14.635 1.00 58.12 90 VAL A N 1
ATOM 672 C CA . VAL A 1 90 ? -0.364 39.962 13.176 1.00 58.12 90 VAL A CA 1
ATOM 673 C C . VAL A 1 90 ? 1.079 39.960 12.677 1.00 58.12 90 VAL A C 1
ATOM 675 O O . VAL A 1 90 ? 1.769 40.976 12.729 1.00 58.12 90 VAL A O 1
ATOM 678 N N . LYS A 1 91 ? 1.554 38.806 12.201 1.00 54.25 91 LYS A N 1
ATOM 679 C CA . LYS A 1 91 ? 2.882 38.691 11.601 1.00 54.25 91 LYS A CA 1
ATOM 680 C C . LYS A 1 91 ? 2.830 39.297 10.198 1.00 54.25 91 LYS A C 1
ATOM 682 O O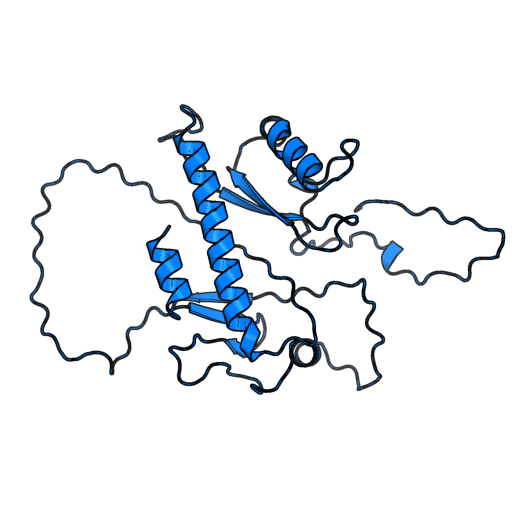 . LYS A 1 91 ? 2.591 38.588 9.225 1.00 54.25 91 LYS A O 1
ATOM 687 N N . MET A 1 92 ? 3.036 40.610 10.094 1.00 57.22 92 MET A N 1
ATOM 688 C CA . MET A 1 92 ? 3.337 41.239 8.808 1.00 57.22 92 MET A CA 1
ATOM 689 C C . MET A 1 92 ? 4.704 40.743 8.337 1.00 57.22 92 MET A C 1
ATOM 691 O O . MET A 1 92 ? 5.715 40.932 9.010 1.00 57.22 92 MET A O 1
ATOM 695 N N . MET A 1 93 ? 4.727 40.069 7.190 1.00 60.09 93 MET A N 1
ATOM 696 C CA . MET A 1 93 ? 5.952 39.600 6.557 1.00 60.09 93 MET A CA 1
ATOM 697 C C . MET A 1 93 ? 6.090 40.321 5.218 1.00 60.09 93 MET A C 1
ATOM 699 O O . MET A 1 93 ? 5.322 40.073 4.291 1.00 60.09 93 MET A O 1
ATOM 703 N N . THR A 1 94 ? 7.049 41.240 5.123 1.00 57.59 94 THR A N 1
ATOM 704 C CA . THR A 1 94 ? 7.356 41.950 3.879 1.00 57.59 94 THR A CA 1
ATOM 705 C C . THR A 1 94 ? 8.040 40.977 2.923 1.00 57.59 94 THR A C 1
ATOM 707 O O . THR A 1 94 ? 9.212 40.642 3.088 1.00 57.59 94 THR A O 1
ATOM 710 N N . THR A 1 95 ? 7.307 40.461 1.937 1.00 59.53 95 THR A N 1
ATOM 711 C CA . THR A 1 95 ? 7.867 39.542 0.940 1.00 59.53 95 THR A CA 1
ATOM 712 C C . THR A 1 95 ? 8.698 40.325 -0.077 1.00 59.53 95 THR A C 1
ATOM 714 O O . THR A 1 95 ? 8.149 40.867 -1.037 1.00 59.53 95 THR A O 1
ATOM 717 N N . GLN A 1 96 ? 10.024 40.371 0.089 1.00 59.72 96 GLN A N 1
ATOM 718 C CA . GLN A 1 96 ? 10.909 40.638 -1.048 1.00 59.72 96 GLN A CA 1
ATOM 719 C C . GLN A 1 96 ? 10.764 39.464 -2.024 1.00 59.72 96 GLN A C 1
ATOM 721 O O . GLN A 1 96 ? 11.164 38.340 -1.717 1.00 59.72 96 GLN A O 1
ATOM 726 N N . ARG A 1 97 ? 10.129 39.705 -3.177 1.00 60.00 97 ARG A N 1
ATOM 727 C CA . ARG A 1 97 ? 9.908 38.700 -4.225 1.00 60.00 97 ARG A CA 1
ATOM 728 C C . ARG A 1 97 ? 11.235 38.348 -4.907 1.00 60.00 97 ARG A C 1
ATOM 730 O O . ARG A 1 97 ? 11.510 38.805 -6.010 1.00 60.00 97 ARG A O 1
ATOM 737 N N . LYS A 1 98 ? 12.058 37.515 -4.266 1.00 61.19 98 LYS A N 1
ATOM 738 C CA . LYS A 1 98 ? 12.978 36.653 -5.017 1.00 61.19 98 LYS A CA 1
ATOM 739 C C . LYS A 1 98 ? 12.122 35.638 -5.782 1.00 61.19 98 LYS A C 1
ATOM 741 O O . LYS A 1 98 ? 11.193 35.101 -5.176 1.00 61.19 98 LYS A O 1
ATOM 746 N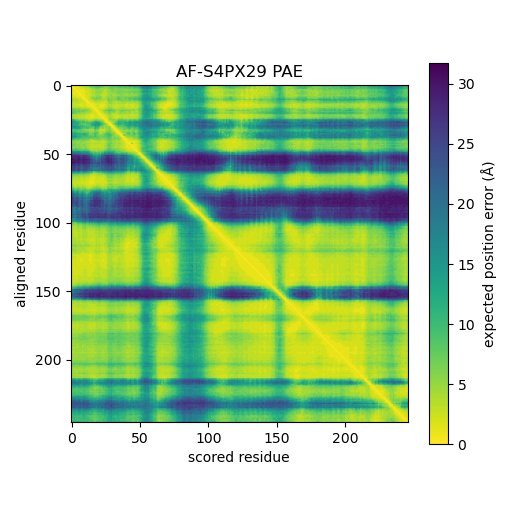 N . PRO A 1 99 ? 12.390 35.371 -7.070 1.00 60.81 99 PRO A N 1
ATOM 747 C CA . PRO A 1 99 ? 11.711 34.298 -7.780 1.00 60.81 99 PRO A CA 1
ATOM 748 C C . PRO A 1 99 ? 12.053 32.978 -7.084 1.00 60.81 99 PRO A C 1
ATOM 750 O O . PRO A 1 99 ? 13.171 32.477 -7.178 1.00 60.81 99 PRO A O 1
ATOM 753 N N . SER A 1 100 ? 11.112 32.449 -6.306 1.00 65.19 100 SER A N 1
ATOM 754 C CA . SER A 1 100 ? 11.200 31.104 -5.762 1.00 65.19 100 SER A CA 1
ATOM 755 C C . SER A 1 100 ? 10.597 30.149 -6.781 1.00 65.19 100 SER A C 1
ATOM 757 O O . SER A 1 100 ? 9.416 30.234 -7.115 1.00 65.19 100 SER A O 1
ATOM 759 N N . PHE A 1 101 ? 11.408 29.220 -7.277 1.00 69.94 101 PHE A N 1
ATOM 760 C CA . PHE A 1 101 ? 10.884 28.078 -8.011 1.00 69.94 101 PHE A CA 1
ATOM 761 C C . PHE A 1 101 ? 10.092 27.218 -7.024 1.00 69.94 101 PHE A C 1
ATOM 763 O O . PHE A 1 101 ? 10.642 26.683 -6.061 1.00 69.94 101 PHE A O 1
ATOM 770 N N . CYS A 1 102 ? 8.777 27.147 -7.221 1.00 73.81 102 CYS A N 1
ATOM 771 C CA . CYS A 1 102 ? 7.881 26.346 -6.401 1.00 73.81 102 CYS A CA 1
ATOM 772 C C . CYS A 1 102 ? 7.376 25.167 -7.228 1.00 73.81 102 CYS A C 1
ATOM 774 O O . CYS A 1 102 ? 6.875 25.351 -8.335 1.00 73.81 102 CYS A O 1
ATOM 776 N N . ILE A 1 103 ? 7.493 23.963 -6.675 1.00 78.50 103 ILE A N 1
ATOM 777 C CA . ILE A 1 103 ? 6.957 22.745 -7.276 1.00 78.50 103 ILE A CA 1
ATOM 778 C C . ILE A 1 103 ? 5.722 22.345 -6.473 1.00 78.50 103 ILE A C 1
ATOM 780 O O . ILE A 1 103 ? 5.804 22.101 -5.268 1.00 78.50 103 ILE A O 1
ATOM 784 N N . SER A 1 104 ? 4.575 22.282 -7.147 1.00 84.81 104 SER A N 1
ATOM 785 C CA . SER A 1 104 ? 3.334 21.746 -6.589 1.00 84.81 104 SER A CA 1
ATOM 786 C C . SER A 1 104 ? 3.142 20.324 -7.096 1.00 84.81 104 SER A C 1
ATOM 788 O O . SER A 1 104 ? 3.093 20.103 -8.303 1.00 84.81 104 SER A O 1
ATOM 790 N N . MET A 1 105 ? 3.055 19.355 -6.183 1.00 86.38 105 MET A N 1
ATOM 791 C CA . MET A 1 105 ? 2.981 17.942 -6.544 1.00 86.38 105 MET A CA 1
ATOM 792 C C . MET A 1 105 ? 1.946 17.193 -5.687 1.00 86.38 105 MET A C 1
ATOM 794 O O . MET A 1 105 ? 2.167 17.011 -4.484 1.00 86.38 105 MET A O 1
ATOM 798 N N . PRO A 1 106 ? 0.814 16.752 -6.269 1.00 89.88 106 PRO A N 1
ATOM 799 C CA . PRO A 1 106 ? -0.211 16.006 -5.544 1.00 89.88 106 PRO A CA 1
ATOM 800 C C . PRO A 1 106 ? 0.214 14.546 -5.339 1.00 89.88 106 PRO A C 1
ATOM 802 O O . PRO A 1 106 ? 0.111 13.715 -6.238 1.00 89.88 106 PRO A O 1
ATOM 805 N N . LEU A 1 107 ? 0.683 14.219 -4.136 1.00 90.88 107 LEU A N 1
ATOM 806 C CA . LEU A 1 107 ? 1.068 12.855 -3.771 1.00 90.88 107 LEU A CA 1
ATOM 807 C C . LEU A 1 107 ? -0.147 12.016 -3.371 1.00 90.88 107 LEU A C 1
ATOM 809 O O . LEU A 1 107 ? -0.859 12.363 -2.427 1.00 90.88 107 LEU A O 1
ATOM 813 N N . ARG A 1 108 ? -0.341 10.876 -4.043 1.00 91.31 108 ARG A N 1
ATOM 814 C CA . ARG A 1 108 ? -1.305 9.855 -3.621 1.00 91.31 108 ARG A CA 1
ATOM 815 C C . ARG A 1 108 ? -0.664 8.967 -2.560 1.00 91.31 108 ARG A C 1
ATOM 817 O O . ARG A 1 108 ? 0.373 8.362 -2.808 1.00 91.31 108 ARG A O 1
ATOM 824 N N . VAL A 1 109 ? -1.279 8.907 -1.382 1.00 90.31 109 VAL A N 1
ATOM 825 C CA . VAL A 1 109 ? -0.870 7.991 -0.313 1.00 90.31 109 VAL A CA 1
ATOM 826 C C . VAL A 1 109 ? -1.751 6.756 -0.412 1.00 90.31 109 VAL A C 1
ATOM 828 O O . VAL A 1 109 ? -2.927 6.815 -0.072 1.00 90.31 109 VAL A O 1
ATOM 831 N N . ASP A 1 110 ? -1.170 5.675 -0.919 1.00 92.94 110 ASP A N 1
ATOM 832 C CA . ASP A 1 110 ? -1.762 4.340 -0.953 1.00 92.94 110 ASP A CA 1
ATOM 833 C C . ASP A 1 110 ? -0.898 3.413 -0.092 1.00 92.94 110 ASP A C 1
ATOM 835 O O . ASP A 1 110 ? 0.339 3.439 -0.156 1.00 92.94 110 ASP A O 1
ATOM 839 N N . THR A 1 111 ? -1.540 2.690 0.816 1.00 93.44 111 THR A N 1
ATOM 840 C CA . THR A 1 111 ? -0.878 1.953 1.893 1.00 93.44 111 THR A CA 1
ATOM 841 C C . THR A 1 111 ? -1.603 0.654 2.145 1.00 93.44 111 THR A C 1
ATOM 843 O O . THR A 1 111 ? -2.822 0.644 2.296 1.00 93.44 111 THR A O 1
ATOM 846 N N . LEU A 1 112 ? -0.834 -0.416 2.306 1.00 93.69 112 LEU A N 1
ATOM 847 C CA . LEU A 1 112 ? -1.354 -1.736 2.611 1.00 93.69 112 LEU A CA 1
ATOM 848 C C . LEU A 1 112 ? -0.718 -2.245 3.903 1.00 93.69 112 LEU A C 1
ATOM 850 O O . LEU A 1 112 ? 0.495 -2.138 4.093 1.00 93.69 112 LEU A O 1
ATOM 854 N N . ALA A 1 113 ? -1.546 -2.813 4.776 1.00 94.06 113 ALA A N 1
ATOM 855 C CA . ALA A 1 113 ? -1.116 -3.574 5.939 1.00 94.06 113 ALA A CA 1
ATOM 856 C C . ALA A 1 113 ? -1.818 -4.936 5.932 1.00 94.06 113 ALA A C 1
ATOM 858 O O . ALA A 1 113 ? -3.034 -5.007 5.773 1.00 94.06 113 ALA A O 1
ATOM 859 N N . MET A 1 114 ? -1.051 -6.015 6.093 1.00 92.25 114 MET A N 1
ATOM 860 C CA . MET A 1 114 ? -1.600 -7.350 6.329 1.00 92.25 114 MET A CA 1
ATOM 861 C C . MET A 1 114 ? -1.680 -7.596 7.825 1.00 92.25 114 MET A C 1
ATOM 863 O O . MET A 1 114 ? -0.687 -7.418 8.529 1.00 92.25 114 MET A O 1
ATOM 867 N N . ILE A 1 115 ? -2.853 -8.000 8.302 1.00 92.12 115 ILE A N 1
ATOM 868 C CA . ILE A 1 115 ? -3.111 -8.150 9.731 1.00 92.12 115 ILE A CA 1
ATOM 869 C C . ILE A 1 115 ? -3.876 -9.446 9.968 1.00 92.12 115 ILE A C 1
ATOM 871 O O . ILE A 1 115 ? -4.742 -9.829 9.182 1.00 92.12 115 ILE A O 1
ATOM 875 N N . HIS A 1 116 ? -3.523 -10.143 11.043 1.00 91.25 116 HIS A N 1
ATOM 876 C CA . HIS A 1 116 ? -4.173 -11.386 11.417 1.00 91.25 116 HIS A CA 1
ATOM 877 C C . HIS A 1 116 ? -5.557 -11.115 12.028 1.00 91.25 116 HIS A C 1
ATOM 879 O O . HIS A 1 116 ? -5.740 -10.150 12.767 1.00 91.25 116 HIS A O 1
ATOM 885 N N . ARG A 1 117 ? 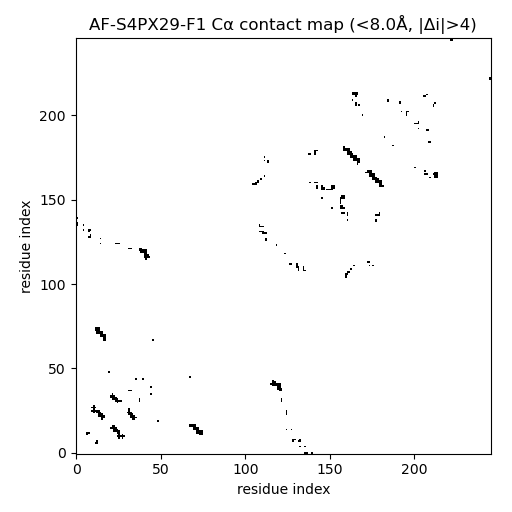-6.535 -11.996 11.780 1.00 90.38 117 ARG A N 1
ATOM 886 C CA . ARG A 1 117 ? -7.914 -11.830 12.290 1.00 90.38 117 ARG A CA 1
ATOM 887 C C . ARG A 1 117 ? -7.986 -11.761 13.819 1.00 90.38 117 ARG A C 1
ATOM 889 O O . ARG A 1 117 ? -8.824 -11.055 14.360 1.00 90.38 117 ARG A O 1
ATOM 896 N N . ASN A 1 118 ? -7.083 -12.453 14.512 1.00 90.44 118 ASN A N 1
ATOM 897 C CA . ASN A 1 118 ? -7.047 -12.468 15.981 1.00 90.44 118 ASN A CA 1
ATOM 898 C C . ASN A 1 118 ? -6.363 -11.233 16.593 1.00 90.44 118 ASN A C 1
ATOM 900 O O . ASN A 1 118 ? -6.283 -11.136 17.815 1.00 90.44 118 ASN A O 1
ATOM 904 N N . THR A 1 119 ? -5.826 -10.317 15.782 1.00 90.88 119 THR A N 1
ATOM 905 C CA . THR A 1 119 ? -5.234 -9.077 16.293 1.00 90.88 119 THR A CA 1
ATOM 906 C C . THR A 1 119 ? -6.324 -8.209 16.917 1.00 90.88 119 THR A C 1
ATOM 908 O O . THR A 1 119 ? -7.428 -8.091 16.378 1.00 90.88 119 THR A O 1
ATOM 911 N N . LYS A 1 120 ? -6.018 -7.607 18.070 1.00 89.44 120 LYS A N 1
ATOM 912 C CA . LYS A 1 120 ? -6.946 -6.719 18.775 1.00 89.44 120 LYS A CA 1
ATOM 913 C C . LYS A 1 120 ? -7.149 -5.430 17.993 1.00 89.44 120 LYS A C 1
ATOM 915 O O . LYS A 1 120 ? -6.194 -4.866 17.457 1.00 89.44 120 LYS A O 1
ATOM 920 N N . LEU A 1 121 ? -8.373 -4.912 17.993 1.00 87.00 121 LEU A N 1
ATOM 921 C CA . LEU A 1 121 ? -8.686 -3.675 17.284 1.00 87.00 121 LEU A CA 1
ATOM 922 C C . LEU A 1 121 ? -7.909 -2.464 17.828 1.00 87.00 121 LEU A C 1
ATOM 924 O O . LEU A 1 121 ? -7.551 -1.567 17.067 1.00 87.00 121 LEU A O 1
ATOM 928 N N . SER A 1 122 ? -7.561 -2.474 19.117 1.00 84.25 122 SER A N 1
ATOM 929 C CA . SER A 1 122 ? -6.721 -1.451 19.755 1.00 84.25 122 SER A CA 1
ATOM 930 C C . SER A 1 122 ? -5.340 -1.283 19.106 1.00 84.25 122 SER A C 1
ATOM 932 O O . SER A 1 122 ? -4.754 -0.207 19.180 1.00 84.25 122 SER A O 1
ATOM 934 N N . GLU A 1 123 ? -4.804 -2.325 18.465 1.00 88.12 123 GLU A N 1
ATOM 935 C CA . GLU A 1 123 ? -3.493 -2.286 17.801 1.00 88.12 123 GLU A CA 1
ATOM 936 C C . GLU A 1 123 ? -3.582 -1.765 16.358 1.00 88.12 123 GLU A C 1
ATOM 938 O O . GLU A 1 123 ? -2.588 -1.289 15.802 1.00 88.12 123 GLU A O 1
ATOM 943 N N . LEU A 1 124 ? -4.778 -1.801 15.757 1.00 90.44 124 LEU A N 1
ATOM 944 C CA . LEU A 1 124 ? -4.994 -1.484 14.346 1.00 90.44 124 LEU A CA 1
ATOM 945 C C . LEU A 1 124 ? -4.568 -0.054 14.003 1.00 90.44 124 LEU A C 1
ATOM 947 O O . LEU A 1 124 ? -3.908 0.162 12.988 1.00 90.44 124 LEU A O 1
ATOM 951 N N . TYR A 1 125 ? -4.889 0.919 14.859 1.00 91.75 125 TYR A N 1
ATOM 952 C CA . TYR A 1 125 ? -4.507 2.315 14.636 1.00 91.75 125 TYR A CA 1
ATOM 953 C C . TYR A 1 125 ? -2.987 2.470 14.468 1.00 91.75 125 TYR A C 1
ATOM 955 O O . TYR A 1 125 ? -2.520 3.086 13.508 1.00 91.75 125 TYR A O 1
ATOM 963 N N . THR A 1 126 ? -2.205 1.873 15.370 1.00 91.38 126 THR A N 1
ATOM 964 C CA . THR A 1 126 ? -0.738 1.948 15.345 1.00 91.38 126 THR A CA 1
ATOM 965 C C . THR A 1 126 ? -0.173 1.301 14.085 1.00 91.38 126 THR A C 1
ATOM 967 O O . THR A 1 126 ? 0.686 1.891 13.428 1.00 91.38 126 THR A O 1
ATOM 970 N N . VAL A 1 127 ? -0.704 0.135 13.702 1.00 94.06 127 VAL A N 1
ATOM 971 C CA . VAL A 1 127 ? -0.307 -0.568 12.472 1.00 94.06 127 VAL A CA 1
ATOM 972 C C . VAL A 1 127 ? -0.562 0.297 11.234 1.00 94.06 127 VAL A C 1
ATOM 974 O O . VAL A 1 127 ? 0.309 0.415 10.370 1.00 94.06 127 VAL A O 1
ATOM 977 N N . LEU A 1 128 ? -1.722 0.955 11.153 1.00 94.50 128 LEU A N 1
ATOM 978 C CA . LEU A 1 128 ? -2.075 1.818 10.024 1.00 94.50 128 LEU A CA 1
ATOM 979 C C . LEU A 1 128 ? -1.221 3.094 9.970 1.00 94.50 128 LEU A C 1
ATOM 981 O O . LEU A 1 128 ? -0.771 3.490 8.891 1.00 94.50 128 LEU A O 1
ATOM 985 N N . VAL A 1 129 ? -0.932 3.717 11.119 1.00 93.69 129 VAL A N 1
ATOM 986 C CA . VAL A 1 129 ? 0.007 4.851 11.207 1.00 93.69 129 VAL A CA 1
ATOM 987 C C . VAL A 1 129 ? 1.390 4.450 10.709 1.00 93.69 129 VAL A C 1
ATOM 989 O O . VAL A 1 129 ? 2.013 5.191 9.940 1.00 93.69 129 VAL A O 1
ATOM 992 N N . GLU A 1 130 ? 1.877 3.285 11.129 1.00 93.75 130 GLU A N 1
ATOM 993 C CA . GLU A 1 130 ? 3.183 2.795 10.716 1.00 93.75 130 GLU A CA 1
ATOM 994 C C . GLU A 1 130 ? 3.222 2.503 9.212 1.00 93.75 130 GLU A C 1
ATOM 996 O O . GLU A 1 130 ? 4.144 2.958 8.526 1.00 93.75 130 GLU A O 1
ATOM 1001 N N . ALA A 1 131 ? 2.201 1.832 8.674 1.00 94.88 131 ALA A N 1
ATOM 1002 C CA . ALA A 1 131 ? 2.068 1.576 7.241 1.00 94.88 131 ALA A CA 1
ATOM 1003 C C . ALA A 1 131 ? 2.053 2.884 6.429 1.00 94.88 131 ALA A C 1
ATOM 1005 O O . ALA A 1 131 ? 2.796 3.017 5.450 1.00 94.88 131 ALA A O 1
ATOM 1006 N N . ALA A 1 132 ? 1.302 3.894 6.882 1.00 94.56 132 ALA A N 1
ATOM 1007 C CA . ALA A 1 132 ? 1.282 5.226 6.277 1.00 94.56 132 ALA A CA 1
ATOM 1008 C C . ALA A 1 132 ? 2.656 5.907 6.311 1.00 94.56 132 ALA A C 1
ATOM 1010 O O . ALA A 1 132 ? 3.111 6.475 5.313 1.00 94.56 132 ALA A O 1
ATOM 1011 N N . CYS A 1 133 ? 3.369 5.812 7.434 1.00 94.00 133 CYS A N 1
ATOM 1012 C CA . CYS A 1 133 ? 4.712 6.368 7.564 1.00 94.00 133 CYS A CA 1
ATOM 1013 C C . CYS A 1 133 ? 5.729 5.665 6.655 1.00 94.00 133 CYS A C 1
ATOM 1015 O O . CYS A 1 133 ? 6.576 6.345 6.066 1.00 94.00 133 CYS A O 1
ATOM 1017 N N . ARG A 1 134 ? 5.648 4.335 6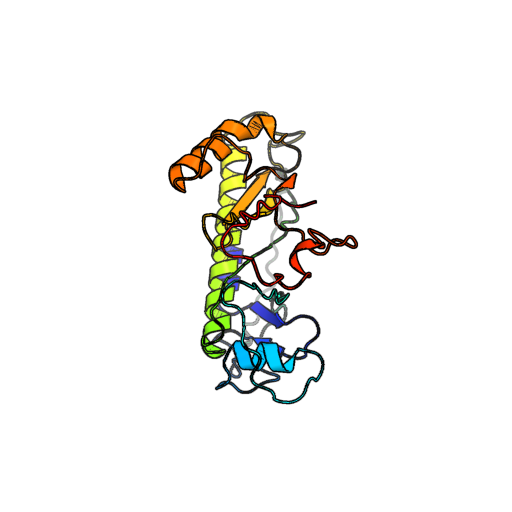.525 1.00 93.75 134 ARG A N 1
ATOM 1018 C CA . ARG A 1 134 ? 6.487 3.536 5.618 1.00 93.75 134 ARG A CA 1
ATOM 1019 C C . ARG A 1 134 ? 6.217 3.900 4.154 1.00 93.75 134 ARG A C 1
ATOM 1021 O O . ARG A 1 134 ? 7.170 4.187 3.437 1.00 93.75 134 ARG A O 1
ATOM 1028 N N . SER A 1 135 ? 4.954 4.022 3.739 1.00 94.56 135 SER A N 1
ATOM 1029 C CA . SER A 1 135 ? 4.604 4.464 2.376 1.00 94.56 135 SER A CA 1
ATOM 1030 C C . SER A 1 135 ? 5.125 5.873 2.069 1.00 94.56 135 SER A C 1
ATOM 1032 O O . SER A 1 135 ? 5.766 6.092 1.044 1.00 94.56 135 SER A O 1
ATOM 1034 N N . LEU A 1 136 ? 4.999 6.825 3.004 1.00 94.31 136 LEU A N 1
ATOM 1035 C CA . LEU A 1 136 ? 5.590 8.161 2.838 1.00 94.31 136 LEU A CA 1
ATOM 1036 C C . LEU A 1 136 ? 7.124 8.145 2.735 1.00 94.31 136 LEU A C 1
ATOM 1038 O O . LEU A 1 136 ? 7.692 9.043 2.115 1.00 94.31 136 LEU A O 1
ATOM 1042 N N . LYS A 1 137 ? 7.811 7.184 3.366 1.00 94.25 137 LYS A N 1
ATOM 1043 C CA . LYS A 1 137 ? 9.261 7.000 3.187 1.00 94.25 137 LYS A CA 1
ATOM 1044 C C . LYS A 1 137 ? 9.585 6.446 1.798 1.00 94.25 137 LYS A C 1
ATOM 1046 O O . LYS A 1 137 ? 10.506 6.957 1.178 1.00 94.25 137 LYS A O 1
ATOM 1051 N N . LEU A 1 138 ? 8.812 5.482 1.295 1.00 94.00 138 LEU A N 1
ATOM 1052 C CA . LEU A 1 138 ? 8.978 4.959 -0.069 1.00 94.00 138 LEU A CA 1
ATOM 1053 C C . LEU A 1 138 ? 8.756 6.051 -1.125 1.00 94.00 138 LEU A C 1
ATOM 1055 O O . LEU A 1 138 ? 9.561 6.207 -2.036 1.00 94.00 138 LEU A O 1
ATOM 1059 N N . LEU A 1 139 ? 7.712 6.869 -0.954 1.00 94.62 139 LEU A N 1
ATOM 1060 C CA . LEU A 1 139 ? 7.462 8.037 -1.801 1.00 94.62 139 LEU A CA 1
ATOM 1061 C C . LEU A 1 139 ? 8.628 9.035 -1.767 1.00 94.62 139 LEU A C 1
ATOM 1063 O O . LEU A 1 139 ? 9.006 9.571 -2.802 1.00 94.62 139 LEU A O 1
ATOM 1067 N N . GLU A 1 140 ? 9.195 9.303 -0.586 1.00 92.50 140 GLU A N 1
ATOM 1068 C CA . GLU A 1 140 ? 10.368 10.178 -0.453 1.00 92.50 140 GLU A CA 1
ATOM 1069 C C . GLU A 1 140 ? 11.591 9.598 -1.167 1.00 92.50 140 GLU A C 1
ATOM 1071 O O . GLU A 1 140 ? 12.256 10.330 -1.890 1.00 92.50 140 GLU A O 1
ATOM 1076 N N . TYR A 1 141 ? 11.852 8.301 -1.007 1.00 91.75 141 TYR A N 1
ATOM 1077 C CA . TYR A 1 141 ? 12.981 7.617 -1.633 1.00 91.75 141 TYR A CA 1
ATOM 1078 C C . TYR A 1 141 ? 12.954 7.748 -3.163 1.00 91.75 141 TYR A C 1
ATOM 1080 O O . TYR A 1 141 ? 13.907 8.248 -3.750 1.00 91.75 141 TYR A O 1
ATOM 1088 N N . VAL A 1 142 ? 11.817 7.434 -3.791 1.00 91.56 142 VAL A N 1
ATOM 1089 C CA . VAL A 1 142 ? 11.651 7.520 -5.254 1.00 91.56 142 VAL A CA 1
ATOM 1090 C C . VAL A 1 142 ? 11.789 8.952 -5.778 1.00 91.56 142 VAL A C 1
ATOM 1092 O O . VAL A 1 142 ? 12.223 9.170 -6.906 1.00 91.56 142 VAL A O 1
ATOM 1095 N N . LEU A 1 143 ? 11.417 9.959 -4.986 1.00 89.69 143 LEU A N 1
ATOM 1096 C CA . LEU A 1 143 ? 11.619 11.360 -5.364 1.00 89.69 143 LEU A CA 1
ATOM 1097 C C . LEU A 1 143 ? 13.083 11.787 -5.244 1.00 89.69 143 LEU A C 1
ATOM 1099 O O . LEU A 1 143 ? 13.556 12.564 -6.069 1.00 89.69 143 LEU A O 1
ATOM 1103 N N . LEU A 1 144 ? 13.791 11.292 -4.228 1.00 88.94 144 LEU A N 1
ATOM 1104 C CA . LEU A 1 144 ? 15.216 11.561 -4.041 1.00 88.94 144 LEU A CA 1
ATOM 1105 C C . LEU A 1 144 ? 16.064 10.913 -5.138 1.00 88.94 144 LEU A C 1
ATOM 1107 O O . LEU A 1 144 ? 16.983 11.558 -5.632 1.00 88.94 144 LEU A O 1
ATOM 1111 N N . GLU A 1 145 ? 15.728 9.694 -5.563 1.00 86.50 145 GLU A N 1
ATOM 1112 C CA . GLU A 1 145 ? 16.412 9.037 -6.685 1.00 86.50 145 GLU A CA 1
ATOM 1113 C C . GLU A 1 145 ? 16.301 9.850 -7.980 1.00 86.50 145 GLU A C 1
ATOM 1115 O O . GLU A 1 145 ? 17.290 10.019 -8.686 1.00 86.50 145 GLU A O 1
ATOM 1120 N N . GLN A 1 146 ? 15.132 10.435 -8.251 1.00 84.62 146 GLN A N 1
ATOM 1121 C CA . GLN A 1 146 ? 14.921 11.278 -9.432 1.00 84.62 146 GLN A CA 1
ATOM 1122 C C . GLN A 1 146 ? 15.712 12.590 -9.385 1.00 84.62 146 GLN A C 1
ATOM 1124 O O . GLN A 1 146 ? 16.179 13.059 -10.416 1.00 84.62 146 GLN A O 1
ATOM 1129 N N . LEU A 1 147 ? 15.901 13.176 -8.198 1.00 79.06 147 LEU A N 1
ATOM 1130 C CA . LEU A 1 147 ? 16.722 14.384 -8.028 1.00 79.06 147 LEU A CA 1
ATOM 1131 C C . LEU A 1 147 ? 18.206 14.132 -8.323 1.00 79.06 147 LEU A C 1
ATOM 1133 O O . LEU A 1 147 ? 18.908 15.060 -8.711 1.00 79.06 147 LEU A O 1
ATOM 1137 N N . GLY A 1 148 ? 18.681 12.898 -8.128 1.00 66.94 148 GLY A N 1
ATOM 1138 C CA . GLY A 1 148 ? 20.058 12.497 -8.423 1.00 66.94 148 GLY A CA 1
ATOM 1139 C C . GLY A 1 148 ? 20.314 12.159 -9.895 1.00 66.94 148 GLY A C 1
ATOM 1140 O O . GLY A 1 148 ? 21.459 11.910 -10.262 1.00 66.94 148 GLY A O 1
ATOM 1141 N N . GLN A 1 149 ? 19.273 12.132 -10.730 1.00 67.19 149 GLN A N 1
ATOM 1142 C CA . GLN A 1 149 ? 19.353 11.751 -12.136 1.00 67.19 149 GLN A CA 1
ATOM 1143 C C . GLN A 1 149 ? 18.990 12.953 -13.018 1.00 67.19 149 GLN A C 1
ATOM 1145 O O . GLN A 1 149 ? 17.819 13.281 -13.217 1.00 67.19 149 GLN A O 1
ATOM 1150 N N . GLU A 1 150 ? 20.006 13.639 -13.546 1.00 53.88 150 GLU A N 1
ATOM 1151 C CA . GLU A 1 150 ? 19.809 14.768 -14.459 1.00 53.88 150 GLU A CA 1
ATOM 1152 C C . GLU A 1 150 ? 19.003 14.333 -15.703 1.00 53.88 150 GLU A C 1
ATOM 1154 O O . GLU A 1 150 ? 19.299 13.318 -16.332 1.00 53.88 150 GLU A O 1
ATOM 1159 N N . GLY A 1 151 ? 17.964 15.097 -16.069 1.00 54.81 151 GLY A N 1
ATOM 1160 C CA . GLY A 1 151 ? 17.237 14.922 -17.339 1.00 54.81 151 GLY A CA 1
ATOM 1161 C C . GLY A 1 151 ? 15.981 14.035 -17.322 1.00 54.81 151 GLY A C 1
ATOM 1162 O O . GLY A 1 151 ? 15.398 13.791 -18.377 1.00 54.81 151 GLY A O 1
ATOM 1163 N N . ILE A 1 152 ? 15.492 13.584 -16.161 1.00 55.66 152 ILE A N 1
ATOM 1164 C CA . ILE A 1 152 ? 14.301 12.708 -16.041 1.00 55.66 152 ILE A CA 1
ATOM 1165 C C . ILE A 1 152 ? 12.968 13.503 -16.036 1.00 55.66 152 ILE A C 1
ATOM 1167 O O . ILE A 1 152 ? 11.956 13.057 -15.508 1.00 55.66 152 ILE A O 1
ATOM 1171 N N . GLY A 1 153 ? 12.871 14.663 -16.695 1.00 50.94 153 GLY A N 1
ATOM 1172 C CA . GLY A 1 153 ? 11.587 15.376 -16.763 1.00 50.94 153 GLY A CA 1
ATOM 1173 C C . GLY A 1 153 ? 11.516 16.567 -17.711 1.00 50.94 153 GLY A C 1
ATOM 1174 O O . GLY A 1 153 ? 12.520 17.149 -18.097 1.00 50.94 153 GLY A O 1
ATOM 1175 N N . ASP A 1 154 ? 10.283 16.946 -18.029 1.00 49.94 154 ASP A N 1
ATOM 1176 C CA . ASP A 1 154 ? 9.820 18.124 -18.774 1.00 49.94 154 ASP A CA 1
ATOM 1177 C C . ASP A 1 154 ? 9.790 19.404 -17.897 1.00 49.94 154 ASP A C 1
ATOM 1179 O O . ASP A 1 154 ? 8.968 20.302 -18.067 1.00 49.94 154 ASP A O 1
ATOM 1183 N N . GLY A 1 155 ? 10.725 19.482 -16.939 1.00 59.75 155 GLY A N 1
ATOM 1184 C CA . GLY A 1 155 ? 10.882 20.513 -15.908 1.00 59.75 155 GLY A CA 1
ATOM 1185 C C . GLY A 1 155 ? 12.088 20.198 -15.006 1.00 59.75 155 GLY A C 1
ATOM 1186 O O . GLY A 1 155 ? 13.059 19.613 -15.470 1.00 59.75 155 GLY A O 1
ATOM 1187 N N . ALA A 1 156 ? 12.026 20.515 -13.703 1.00 58.56 156 ALA A N 1
ATOM 1188 C CA . ALA A 1 156 ? 13.083 20.258 -12.701 1.00 58.56 156 ALA A CA 1
ATOM 1189 C C . ALA A 1 156 ? 13.397 18.759 -12.409 1.00 58.56 156 ALA A C 1
ATOM 1191 O O . ALA A 1 156 ? 13.836 18.429 -11.311 1.00 58.56 156 ALA A O 1
ATOM 1192 N N . GLY A 1 157 ? 13.133 17.843 -13.350 1.00 70.44 157 GLY A N 1
ATOM 1193 C CA . GLY A 1 157 ? 13.511 16.423 -13.279 1.00 70.44 157 GLY A CA 1
ATOM 1194 C C . GLY A 1 157 ? 12.606 15.502 -12.448 1.00 70.44 157 GLY A C 1
ATOM 1195 O O . GLY A 1 157 ? 12.917 14.325 -12.321 1.00 70.44 157 GLY A O 1
ATOM 1196 N N . LEU A 1 158 ? 11.492 15.995 -11.889 1.00 82.75 158 LEU A N 1
ATOM 1197 C CA . LEU A 1 158 ? 10.622 15.224 -10.988 1.00 82.75 158 LEU A CA 1
ATOM 1198 C C . LEU A 1 158 ? 9.330 14.735 -11.655 1.00 82.75 158 LEU A C 1
ATOM 1200 O O . LEU A 1 158 ? 8.554 15.520 -12.196 1.00 82.75 158 LEU A O 1
ATOM 1204 N N . ARG A 1 159 ? 9.041 13.443 -11.500 1.00 88.00 159 ARG A N 1
ATOM 1205 C CA . ARG A 1 159 ? 7.799 12.766 -11.887 1.00 88.00 159 ARG A CA 1
ATOM 1206 C C . ARG A 1 159 ? 7.029 12.304 -10.656 1.00 88.00 159 ARG A C 1
ATOM 1208 O O . ARG A 1 159 ? 7.593 11.911 -9.632 1.00 88.00 159 ARG A O 1
ATOM 1215 N N . LEU A 1 160 ? 5.704 12.321 -10.786 1.00 91.19 160 LEU A N 1
ATOM 1216 C CA . LEU A 1 160 ? 4.790 11.835 -9.755 1.00 91.19 160 LEU A CA 1
ATOM 1217 C C . LEU A 1 160 ? 5.057 10.353 -9.450 1.00 91.19 160 LEU A C 1
ATOM 1219 O O . LEU A 1 160 ? 5.090 9.560 -10.386 1.00 91.19 160 LEU A O 1
ATOM 1223 N N . PRO A 1 161 ? 5.205 9.946 -8.182 1.00 93.50 161 PRO A N 1
ATOM 1224 C CA . PRO A 1 161 ? 5.305 8.534 -7.838 1.00 93.50 161 PRO A CA 1
ATOM 1225 C C . PRO A 1 161 ? 3.949 7.819 -7.951 1.00 93.50 161 PRO A C 1
ATOM 1227 O O . PRO A 1 161 ? 2.910 8.369 -7.580 1.00 93.50 161 PRO A O 1
ATOM 1230 N N . GLU A 1 162 ? 3.976 6.569 -8.400 1.00 94.19 162 GLU A N 1
ATOM 1231 C CA . GLU A 1 162 ? 2.841 5.647 -8.474 1.00 94.19 162 GLU A CA 1
ATOM 1232 C C . GLU A 1 162 ? 3.123 4.410 -7.619 1.00 94.19 162 GLU A C 1
ATOM 1234 O O . GLU A 1 162 ? 4.220 3.854 -7.658 1.00 94.19 162 GLU A O 1
ATOM 1239 N N . ILE A 1 163 ? 2.131 3.990 -6.833 1.00 95.38 163 ILE A N 1
ATOM 1240 C CA . ILE A 1 163 ? 2.242 2.887 -5.875 1.00 95.38 163 ILE A CA 1
ATOM 1241 C C . ILE A 1 163 ? 1.562 1.652 -6.468 1.00 95.38 163 ILE A C 1
ATOM 1243 O O . ILE A 1 163 ? 0.438 1.732 -6.958 1.00 95.38 163 ILE A O 1
ATOM 1247 N N . PHE A 1 164 ? 2.246 0.513 -6.409 1.00 95.38 164 PHE A N 1
ATOM 1248 C CA . PHE A 1 164 ? 1.763 -0.775 -6.891 1.00 95.38 164 PHE A CA 1
ATOM 1249 C C . PHE A 1 164 ? 1.941 -1.834 -5.802 1.00 95.38 164 PHE A C 1
ATOM 1251 O O . PHE A 1 164 ? 3.031 -2.002 -5.252 1.00 95.38 164 PHE A O 1
ATOM 1258 N N . HIS A 1 165 ? 0.874 -2.573 -5.511 1.00 95.19 165 HIS A N 1
ATOM 1259 C CA . HIS A 1 165 ? 0.892 -3.687 -4.567 1.00 95.19 165 HIS A CA 1
ATOM 1260 C C . HIS A 1 165 ? 0.950 -5.007 -5.330 1.00 95.19 165 HIS A C 1
ATOM 1262 O O . HIS A 1 165 ? 0.214 -5.196 -6.290 1.00 95.19 165 HIS A O 1
ATOM 1268 N N . PHE A 1 166 ? 1.795 -5.934 -4.907 1.00 94.31 166 PHE A N 1
ATOM 1269 C CA . PHE A 1 166 ? 2.006 -7.240 -5.522 1.00 94.31 166 PHE A CA 1
ATOM 1270 C C . PHE A 1 166 ? 1.726 -8.324 -4.496 1.00 94.31 166 PHE A C 1
ATOM 1272 O O . PHE A 1 166 ? 2.081 -8.159 -3.336 1.00 94.31 166 PHE A O 1
ATOM 1279 N N . LEU A 1 167 ? 1.148 -9.444 -4.926 1.00 91.81 167 LEU A N 1
ATOM 1280 C CA . LEU A 1 167 ? 0.988 -10.637 -4.091 1.00 91.81 167 LEU A CA 1
ATOM 1281 C C . LEU A 1 167 ? 1.621 -11.840 -4.803 1.00 91.81 167 LEU A C 1
ATOM 1283 O O . LEU A 1 167 ? 0.903 -12.602 -5.456 1.00 91.81 167 LEU A O 1
ATOM 1287 N N . PRO A 1 168 ? 2.960 -11.973 -4.754 1.00 89.69 168 PRO A N 1
ATOM 1288 C CA . PRO A 1 168 ? 3.663 -13.169 -5.199 1.00 89.69 168 PRO A CA 1
ATOM 1289 C C . PRO A 1 168 ? 3.132 -14.435 -4.507 1.00 89.69 168 PRO A C 1
ATOM 1291 O O . PRO A 1 168 ? 3.172 -14.499 -3.273 1.00 89.69 168 PRO A O 1
ATOM 1294 N N . PRO A 1 169 ? 2.671 -15.455 -5.255 1.00 84.31 169 PRO A N 1
ATOM 1295 C CA . PRO A 1 169 ? 2.249 -16.733 -4.675 1.00 84.31 169 PRO A CA 1
ATOM 1296 C C . PRO A 1 169 ? 3.319 -17.395 -3.796 1.00 84.31 169 PRO A C 1
ATOM 1298 O O . PRO A 1 169 ? 2.997 -18.067 -2.825 1.00 84.31 169 PRO A O 1
ATOM 1301 N N . GLU A 1 170 ? 4.589 -17.181 -4.128 1.00 87.12 170 GLU A N 1
ATOM 1302 C CA . GLU A 1 170 ? 5.762 -17.739 -3.457 1.00 87.12 170 GLU A CA 1
ATOM 1303 C C . GLU A 1 170 ? 6.013 -17.108 -2.083 1.00 87.12 170 GLU A C 1
ATOM 1305 O O . GLU A 1 170 ? 6.597 -17.751 -1.219 1.00 87.12 170 GLU A O 1
ATOM 1310 N N . LEU A 1 171 ? 5.579 -15.859 -1.878 1.00 89.19 171 LEU A N 1
ATOM 1311 C CA . LEU A 1 171 ? 5.813 -15.125 -0.632 1.00 89.19 171 LEU A CA 1
ATOM 1312 C C . LEU A 1 171 ? 4.639 -15.219 0.345 1.00 89.19 171 LEU A C 1
ATOM 1314 O O . LEU A 1 171 ? 4.828 -15.050 1.549 1.00 89.19 171 LEU A O 1
ATOM 1318 N N . GLY A 1 172 ? 3.418 -15.418 -0.159 1.00 86.31 172 GLY A N 1
ATOM 1319 C CA . GLY A 1 172 ? 2.204 -15.462 0.664 1.00 86.31 172 GLY A CA 1
ATOM 1320 C C . GLY A 1 172 ? 1.841 -14.136 1.351 1.00 86.31 172 GLY A C 1
ATOM 1321 O O . GLY A 1 172 ? 0.916 -14.102 2.159 1.00 86.31 172 GLY A O 1
ATOM 1322 N N . HIS A 1 173 ? 2.540 -13.041 1.039 1.00 89.50 173 HIS A N 1
ATOM 1323 C CA . HIS A 1 173 ? 2.274 -11.710 1.576 1.00 89.50 173 HIS A CA 1
ATOM 1324 C C . HIS A 1 173 ? 2.462 -10.617 0.520 1.00 89.50 173 HIS A C 1
ATOM 1326 O O . HIS A 1 173 ? 3.083 -10.828 -0.525 1.00 89.50 173 HIS A O 1
ATOM 1332 N N . PHE A 1 174 ? 1.891 -9.442 0.786 1.00 93.06 174 PHE A N 1
ATOM 1333 C CA . PHE A 1 174 ? 1.955 -8.310 -0.127 1.00 93.06 174 PHE A CA 1
ATOM 1334 C C . PHE A 1 174 ? 3.309 -7.608 -0.093 1.00 93.06 174 PHE A C 1
ATOM 1336 O O . PHE A 1 174 ? 3.856 -7.325 0.971 1.00 93.06 174 PHE A O 1
ATOM 1343 N N . ILE A 1 175 ? 3.773 -7.216 -1.274 1.00 94.38 175 ILE A N 1
ATOM 1344 C CA . ILE A 1 175 ? 4.927 -6.346 -1.485 1.00 94.38 175 ILE A CA 1
ATOM 1345 C C . ILE A 1 175 ? 4.444 -5.054 -2.132 1.00 94.38 175 ILE A C 1
ATOM 1347 O O . ILE A 1 175 ? 3.649 -5.079 -3.067 1.00 94.38 175 ILE A O 1
ATOM 1351 N N . THR A 1 176 ? 4.921 -3.912 -1.647 1.00 95.50 176 THR A N 1
ATOM 1352 C CA . THR A 1 176 ? 4.591 -2.603 -2.223 1.00 95.50 176 THR A CA 1
ATOM 1353 C C . THR A 1 176 ? 5.812 -2.038 -2.919 1.00 95.50 176 THR A C 1
ATOM 1355 O O . THR A 1 176 ? 6.870 -1.923 -2.305 1.00 95.50 176 THR A O 1
ATOM 1358 N N . ARG A 1 177 ? 5.652 -1.649 -4.181 1.00 94.69 177 ARG A N 1
ATOM 1359 C CA . ARG A 1 177 ? 6.669 -0.952 -4.966 1.00 94.69 177 ARG A CA 1
ATOM 1360 C C . ARG A 1 177 ? 6.142 0.418 -5.355 1.00 94.69 177 ARG A C 1
ATOM 1362 O O . ARG A 1 177 ? 4.961 0.569 -5.659 1.00 94.69 177 ARG A O 1
ATOM 1369 N N . VAL A 1 178 ? 7.024 1.406 -5.359 1.00 95.19 178 VAL A N 1
ATOM 1370 C CA . VAL A 1 178 ? 6.716 2.765 -5.797 1.00 95.19 178 VAL A CA 1
ATOM 1371 C C . VAL A 1 178 ? 7.615 3.076 -6.981 1.00 95.19 178 VAL A C 1
ATOM 1373 O O . VAL A 1 178 ? 8.808 2.814 -6.912 1.00 95.19 178 VAL A O 1
ATOM 1376 N N . VAL A 1 179 ? 7.053 3.598 -8.068 1.00 93.19 179 VAL A N 1
ATOM 1377 C CA . VAL A 1 179 ? 7.800 3.896 -9.298 1.00 93.19 179 VAL A CA 1
ATOM 1378 C C . VAL A 1 179 ? 7.459 5.287 -9.819 1.00 93.19 179 VAL A C 1
ATOM 1380 O O . VAL A 1 179 ? 6.332 5.742 -9.621 1.00 93.19 179 VAL A O 1
ATOM 1383 N N . PRO A 1 180 ? 8.369 5.977 -10.521 1.00 92.25 180 PRO A N 1
ATOM 1384 C CA . PRO A 1 180 ? 8.030 7.230 -11.178 1.00 92.25 180 PRO A CA 1
ATOM 1385 C C . PRO A 1 180 ? 7.036 7.007 -12.326 1.00 92.25 180 PRO A C 1
ATOM 1387 O O . PRO A 1 180 ? 7.177 6.094 -13.150 1.00 92.25 180 PRO A O 1
ATOM 1390 N N . LYS A 1 181 ? 6.028 7.873 -12.401 1.00 91.12 181 LYS A N 1
ATOM 1391 C CA . LYS A 1 181 ? 5.018 7.855 -13.457 1.00 91.12 181 LYS A CA 1
ATOM 1392 C C . LYS A 1 181 ? 5.646 8.116 -14.819 1.00 91.12 181 LYS A C 1
ATOM 1394 O O . LYS A 1 181 ? 6.429 9.046 -14.976 1.00 91.12 181 LYS A O 1
ATOM 1399 N N . GLY A 1 182 ? 5.253 7.334 -15.820 1.00 87.94 182 GLY A N 1
ATOM 1400 C CA . GLY A 1 182 ? 5.669 7.534 -17.212 1.00 87.94 182 GLY A CA 1
ATOM 1401 C C . GLY A 1 182 ? 7.030 6.938 -17.586 1.00 87.94 182 GLY A C 1
ATOM 1402 O O . GLY A 1 182 ? 7.371 6.949 -18.763 1.00 87.94 182 GLY A O 1
ATOM 1403 N N . ILE A 1 183 ? 7.786 6.370 -16.640 1.00 88.19 183 ILE A N 1
ATOM 1404 C CA . ILE A 1 183 ? 8.987 5.586 -16.970 1.00 88.19 183 ILE A CA 1
ATOM 1405 C C . ILE A 1 183 ? 8.553 4.192 -17.449 1.00 88.19 183 ILE A C 1
ATOM 1407 O O . ILE A 1 183 ? 7.831 3.519 -16.709 1.00 88.19 183 ILE A O 1
ATOM 1411 N N . PRO A 1 184 ? 8.946 3.722 -18.643 1.00 91.50 184 PRO A N 1
ATOM 1412 C CA . PRO A 1 184 ? 8.532 2.412 -19.144 1.00 91.50 184 PRO A CA 1
ATOM 1413 C C . PRO A 1 184 ? 9.072 1.275 -18.266 1.00 91.50 184 PRO A C 1
ATOM 1415 O O . PRO A 1 184 ? 10.082 1.426 -17.575 1.00 91.50 184 PRO A O 1
ATOM 1418 N N . ASP A 1 185 ? 8.382 0.131 -18.254 1.00 91.50 185 ASP A N 1
ATOM 1419 C CA . ASP A 1 185 ? 8.795 -1.002 -17.418 1.00 91.50 185 ASP A CA 1
ATOM 1420 C C . ASP A 1 185 ? 10.188 -1.501 -17.827 1.00 91.50 185 ASP A C 1
ATOM 1422 O O . ASP A 1 185 ? 10.979 -1.881 -16.968 1.00 91.50 185 ASP A O 1
ATOM 1426 N N . GLU A 1 186 ? 10.537 -1.443 -19.102 1.00 93.19 186 GLU A N 1
ATOM 1427 C CA . GLU A 1 186 ? 11.831 -1.849 -19.653 1.00 93.19 186 GLU A CA 1
ATOM 1428 C C . GLU A 1 186 ? 12.994 -1.111 -18.968 1.00 93.19 186 GLU A C 1
ATOM 1430 O O . GLU A 1 186 ? 13.963 -1.743 -18.554 1.00 93.19 186 GLU A O 1
ATOM 1435 N N . SER A 1 187 ? 12.854 0.194 -18.713 1.00 91.38 187 SER A N 1
ATOM 1436 C CA . SER A 1 187 ? 13.876 1.008 -18.032 1.00 91.38 187 SER A CA 1
ATOM 1437 C C . SER A 1 187 ? 14.071 0.668 -16.551 1.00 91.38 187 SER A C 1
ATOM 1439 O O . SER A 1 187 ? 15.027 1.134 -15.943 1.00 91.38 187 SER A O 1
ATOM 1441 N N . MET A 1 188 ? 13.182 -0.133 -15.960 1.00 91.31 188 MET A N 1
ATOM 1442 C CA . MET A 1 188 ? 13.240 -0.541 -14.5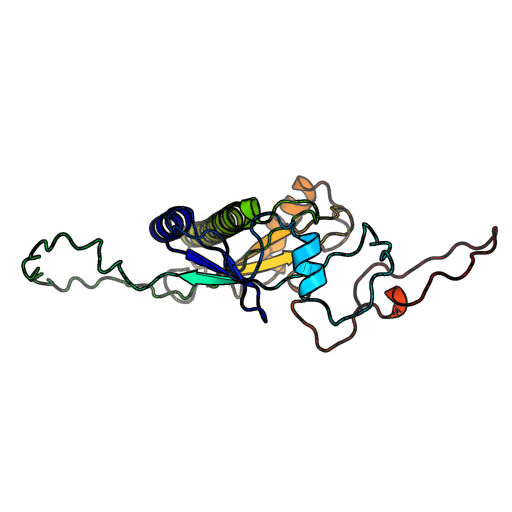51 1.00 91.31 188 MET A CA 1
ATOM 1443 C C . MET A 1 188 ? 13.541 -2.040 -14.389 1.00 91.31 188 MET A C 1
ATOM 1445 O O . MET A 1 188 ? 13.177 -2.648 -13.381 1.00 91.31 188 MET A O 1
ATOM 1449 N N . GLU A 1 189 ? 14.137 -2.682 -15.398 1.00 94.50 189 GLU A N 1
ATOM 1450 C CA . GLU A 1 189 ? 14.472 -4.109 -15.328 1.00 94.50 189 GLU A CA 1
ATOM 1451 C C . GLU A 1 189 ? 15.492 -4.419 -14.227 1.00 94.50 189 GLU A C 1
ATOM 1453 O O . GLU A 1 189 ? 15.288 -5.371 -13.476 1.00 94.50 189 GLU A O 1
ATOM 1458 N N . SER A 1 190 ? 16.549 -3.612 -14.101 1.00 93.94 190 SER A N 1
ATOM 1459 C CA . SER A 1 190 ? 17.614 -3.818 -13.110 1.00 93.94 190 SER A CA 1
ATOM 1460 C C . SER A 1 190 ? 17.078 -3.806 -11.677 1.00 93.94 190 SER A C 1
ATOM 1462 O O . SER A 1 190 ? 17.357 -4.720 -10.904 1.00 93.94 190 SER A O 1
ATOM 1464 N N . GLU A 1 191 ? 16.238 -2.824 -11.345 1.00 92.94 191 GLU A N 1
ATOM 1465 C CA . GLU A 1 191 ? 15.563 -2.726 -10.047 1.00 92.94 191 GLU A CA 1
ATOM 1466 C C . GLU A 1 191 ? 14.678 -3.954 -9.791 1.00 92.94 191 GLU A C 1
ATOM 1468 O O . GLU A 1 191 ? 14.745 -4.563 -8.724 1.00 92.94 191 GLU A O 1
ATOM 1473 N N . ARG A 1 192 ? 13.887 -4.383 -10.788 1.00 95.31 192 ARG A N 1
ATOM 1474 C CA . ARG A 1 192 ? 13.065 -5.595 -10.654 1.00 95.31 192 ARG A CA 1
ATOM 1475 C C . ARG A 1 192 ? 13.914 -6.843 -10.442 1.00 95.31 192 ARG A C 1
ATOM 1477 O O . ARG A 1 192 ? 13.553 -7.663 -9.607 1.00 95.31 192 ARG A O 1
ATOM 1484 N N . ARG A 1 193 ? 15.022 -6.999 -11.169 1.00 96.62 193 ARG A N 1
ATOM 1485 C CA . ARG A 1 193 ? 15.944 -8.129 -10.996 1.00 96.62 193 ARG A CA 1
ATOM 1486 C C . ARG A 1 193 ? 16.509 -8.157 -9.577 1.00 96.62 193 ARG A C 1
ATOM 1488 O O . ARG A 1 193 ? 16.453 -9.199 -8.935 1.00 96.62 193 ARG A O 1
ATOM 1495 N N . SER A 1 194 ? 16.927 -7.001 -9.061 1.00 96.12 194 SER A N 1
ATOM 1496 C CA . SER A 1 194 ? 17.395 -6.878 -7.679 1.00 96.12 194 SER A CA 1
ATOM 1497 C C . SER A 1 194 ? 16.309 -7.259 -6.667 1.00 96.12 194 SER A C 1
ATOM 1499 O O . SER A 1 194 ? 16.592 -7.984 -5.719 1.00 96.12 194 SER A O 1
ATOM 1501 N N . LEU A 1 195 ? 15.047 -6.867 -6.890 1.00 95.31 195 LEU A N 1
ATOM 1502 C CA . LEU A 1 195 ? 13.928 -7.297 -6.039 1.00 95.31 195 LEU A CA 1
ATOM 1503 C C . LEU A 1 195 ? 13.720 -8.815 -6.064 1.00 95.31 195 LEU A C 1
ATOM 1505 O O . LEU A 1 195 ? 13.462 -9.409 -5.020 1.00 95.31 195 LEU A O 1
ATOM 1509 N N . HIS A 1 196 ? 13.833 -9.453 -7.231 1.00 96.88 196 HIS A N 1
ATOM 1510 C CA . HIS A 1 196 ? 13.768 -10.912 -7.319 1.00 96.88 196 HIS A CA 1
ATOM 1511 C C . HIS A 1 196 ? 14.894 -11.569 -6.513 1.00 96.88 196 HIS A C 1
ATOM 1513 O O . HIS A 1 196 ? 14.622 -12.467 -5.724 1.00 96.88 196 HIS A O 1
ATOM 1519 N N . GLU A 1 197 ? 16.131 -11.098 -6.659 1.00 97.06 197 GLU A N 1
ATOM 1520 C CA . GLU A 1 197 ? 17.290 -11.622 -5.927 1.00 97.06 197 GLU A CA 1
ATOM 1521 C C . GLU A 1 197 ? 17.136 -11.442 -4.409 1.00 97.06 197 GLU A C 1
ATOM 1523 O O . GLU A 1 197 ? 17.269 -12.405 -3.654 1.00 97.06 197 GLU A O 1
ATOM 1528 N N . GLN A 1 198 ? 16.769 -10.238 -3.956 1.00 96.25 198 GLN A N 1
ATOM 1529 C CA . GLN A 1 198 ? 16.561 -9.921 -2.537 1.00 96.25 198 GLN A CA 1
ATOM 1530 C C . GLN A 1 198 ? 15.459 -10.773 -1.897 1.00 96.25 198 GLN A C 1
ATOM 1532 O O . GLN A 1 198 ? 15.555 -11.132 -0.725 1.00 96.25 198 GLN A O 1
ATOM 1537 N N . LEU A 1 199 ? 14.416 -11.101 -2.661 1.00 95.12 199 LEU A N 1
ATOM 1538 C CA . LEU A 1 199 ? 13.283 -11.904 -2.201 1.00 95.12 199 LEU A CA 1
ATOM 1539 C C . LEU A 1 199 ? 13.444 -13.399 -2.517 1.00 95.12 199 LEU A C 1
ATOM 1541 O O . LEU A 1 199 ? 12.520 -14.169 -2.263 1.00 95.12 199 LEU A O 1
ATOM 1545 N N . SER A 1 200 ? 14.598 -13.817 -3.056 1.00 95.31 200 SER A N 1
ATOM 1546 C CA . SER A 1 200 ? 14.871 -15.201 -3.475 1.00 95.31 200 SER A CA 1
ATOM 1547 C C . SER A 1 200 ? 13.803 -15.770 -4.423 1.00 95.31 200 SER A C 1
ATOM 1549 O O . SER A 1 200 ? 13.394 -16.927 -4.317 1.00 95.31 200 SER A O 1
ATOM 1551 N N . LEU A 1 201 ? 13.328 -14.941 -5.355 1.00 94.62 201 LEU A N 1
ATOM 1552 C CA . LEU A 1 201 ? 12.310 -15.290 -6.341 1.00 94.62 201 LEU A CA 1
ATOM 1553 C C . LEU A 1 201 ? 12.930 -15.699 -7.686 1.00 94.62 201 LEU A C 1
ATOM 1555 O O . LEU A 1 201 ? 13.954 -15.144 -8.088 1.00 94.62 201 LEU A O 1
ATOM 1559 N N . PRO A 1 202 ? 12.287 -16.609 -8.442 1.00 94.25 202 PRO A N 1
ATOM 1560 C CA . PRO A 1 202 ? 12.780 -17.031 -9.752 1.00 94.25 202 PRO A CA 1
ATOM 1561 C C . PRO A 1 202 ? 12.888 -15.877 -10.751 1.00 94.25 202 PRO A C 1
ATOM 1563 O O . PRO A 1 202 ? 11.967 -15.073 -10.867 1.00 94.25 202 PRO A O 1
ATOM 1566 N N . LEU A 1 203 ? 13.995 -15.816 -11.493 1.00 94.62 203 LEU A N 1
ATOM 1567 C CA . LEU A 1 203 ? 14.261 -14.793 -12.519 1.00 94.62 203 LEU A CA 1
ATOM 1568 C C . LEU A 1 203 ? 13.660 -15.126 -13.896 1.00 94.62 203 LEU A C 1
ATOM 1570 O O . LEU A 1 203 ? 13.752 -14.326 -14.823 1.00 94.62 203 LEU A O 1
ATOM 1574 N N . ASP A 1 204 ? 13.046 -16.299 -14.034 1.00 94.00 204 ASP A N 1
ATOM 1575 C CA . ASP A 1 204 ? 12.490 -16.833 -15.281 1.00 94.00 204 ASP A CA 1
ATOM 1576 C C . ASP A 1 204 ? 11.104 -16.267 -15.637 1.00 94.00 204 ASP A C 1
ATOM 1578 O O . ASP A 1 204 ? 10.608 -16.487 -16.742 1.00 94.00 204 ASP A O 1
ATOM 1582 N N . ARG A 1 205 ? 10.468 -15.523 -14.722 1.00 90.69 205 ARG A N 1
ATOM 1583 C CA . ARG A 1 205 ? 9.136 -14.940 -14.926 1.00 90.69 205 ARG A CA 1
ATOM 1584 C C . ARG A 1 205 ? 9.007 -13.528 -14.349 1.00 90.69 205 ARG A C 1
ATOM 1586 O O . ARG A 1 205 ? 9.545 -13.249 -13.281 1.00 90.69 205 ARG A O 1
ATOM 1593 N N . PRO A 1 206 ? 8.245 -12.629 -14.998 1.00 93.12 206 PRO A N 1
ATOM 1594 C CA . PRO A 1 206 ? 8.005 -11.292 -14.469 1.00 93.12 206 PRO A CA 1
ATOM 1595 C C . PRO A 1 206 ? 7.007 -11.326 -13.304 1.00 93.12 206 PRO A C 1
ATOM 1597 O O . PRO A 1 206 ? 5.895 -11.831 -13.452 1.00 93.12 206 PRO A O 1
ATOM 1600 N N . MET A 1 207 ? 7.378 -10.743 -12.159 1.00 92.88 207 MET A N 1
ATOM 1601 C CA . MET A 1 207 ? 6.490 -10.656 -10.985 1.00 92.88 207 MET A CA 1
ATOM 1602 C C . MET A 1 207 ? 6.176 -9.218 -10.557 1.00 92.88 207 MET A C 1
ATOM 1604 O O . MET A 1 207 ? 5.095 -8.960 -10.035 1.00 92.88 207 MET A O 1
ATOM 1608 N N . PHE A 1 208 ? 7.079 -8.271 -10.832 1.00 95.56 208 PHE A N 1
ATOM 1609 C CA . PHE A 1 208 ? 6.983 -6.877 -10.368 1.00 95.56 208 PHE A CA 1
ATOM 1610 C C . PHE A 1 208 ? 6.776 -5.843 -11.494 1.00 95.56 208 PHE A C 1
ATOM 1612 O O . PHE A 1 208 ? 7.112 -4.665 -11.329 1.00 95.56 208 PHE A O 1
ATOM 1619 N N . ARG A 1 209 ? 6.267 -6.261 -12.665 1.00 94.94 209 ARG A N 1
ATOM 1620 C CA . ARG A 1 209 ? 5.819 -5.328 -13.725 1.00 94.94 209 ARG A CA 1
ATOM 1621 C C . ARG A 1 209 ? 4.481 -4.706 -13.345 1.00 94.94 209 ARG A C 1
ATOM 1623 O O . ARG A 1 209 ? 3.695 -5.349 -12.657 1.00 94.94 209 ARG A O 1
ATOM 1630 N N . ARG A 1 210 ? 4.155 -3.511 -13.845 1.00 94.00 210 ARG A N 1
ATOM 1631 C CA . ARG A 1 210 ? 2.891 -2.830 -13.484 1.00 94.00 210 ARG A CA 1
ATOM 1632 C C . ARG A 1 210 ? 1.652 -3.694 -13.744 1.00 94.00 210 ARG A C 1
ATOM 1634 O O . ARG A 1 210 ? 0.749 -3.725 -12.918 1.00 94.00 210 ARG A O 1
ATOM 1641 N N . GLY A 1 211 ? 1.645 -4.457 -14.840 1.00 90.81 211 GLY A N 1
ATOM 1642 C CA . GLY A 1 211 ? 0.552 -5.379 -15.182 1.00 90.81 211 GLY A CA 1
ATOM 1643 C C . GLY A 1 211 ? 0.388 -6.576 -14.233 1.00 90.81 211 GLY A C 1
ATOM 1644 O O . GLY A 1 211 ? -0.673 -7.189 -14.210 1.00 90.81 211 GLY A O 1
ATOM 1645 N N . ASN A 1 212 ? 1.403 -6.904 -13.427 1.00 92.38 212 ASN A N 1
ATOM 1646 C CA . ASN A 1 212 ? 1.333 -7.961 -12.413 1.00 92.38 212 ASN A CA 1
ATOM 1647 C C . ASN A 1 212 ? 0.836 -7.456 -11.049 1.00 92.38 212 ASN A C 1
ATOM 1649 O O . ASN A 1 212 ? 0.674 -8.259 -10.123 1.00 92.38 212 ASN A O 1
ATOM 1653 N N . ALA A 1 213 ? 0.593 -6.149 -10.909 1.00 93.25 213 ALA A N 1
ATOM 1654 C CA . ALA A 1 213 ? 0.058 -5.584 -9.681 1.00 93.25 213 ALA A CA 1
ATOM 1655 C C . ALA A 1 213 ? -1.287 -6.233 -9.317 1.00 93.25 213 ALA A C 1
ATOM 1657 O O . ALA A 1 213 ? -2.045 -6.726 -10.158 1.00 93.25 213 ALA A O 1
ATOM 1658 N N . TYR A 1 214 ? -1.570 -6.284 -8.023 1.00 90.31 214 TYR A N 1
ATOM 1659 C CA . TYR A 1 214 ? -2.823 -6.778 -7.496 1.00 90.31 214 TYR A CA 1
ATOM 1660 C C . TYR A 1 214 ? -3.970 -5.879 -7.983 1.00 90.31 214 TYR A C 1
ATOM 1662 O O . TYR A 1 214 ? -3.888 -4.657 -7.842 1.00 90.31 214 TYR A O 1
ATOM 1670 N N . PRO A 1 215 ? -5.026 -6.455 -8.577 1.00 83.69 215 PRO A N 1
ATOM 1671 C CA . PRO A 1 215 ? -6.104 -5.683 -9.168 1.00 83.69 215 PRO A CA 1
ATOM 1672 C C . PRO A 1 215 ? -6.873 -4.935 -8.077 1.00 83.69 215 PRO A C 1
ATOM 1674 O O . PRO A 1 215 ? -7.475 -5.537 -7.190 1.00 83.69 215 PRO A O 1
ATOM 1677 N N . SER A 1 216 ? -6.898 -3.609 -8.169 1.00 68.94 216 SER A N 1
ATOM 1678 C CA . SER A 1 216 ? -7.809 -2.789 -7.375 1.00 68.94 216 SER A CA 1
ATOM 1679 C C . SER A 1 216 ? -9.139 -2.707 -8.127 1.00 68.94 216 SER A C 1
ATOM 1681 O O . SER A 1 216 ? -9.270 -1.936 -9.072 1.00 68.94 216 SER A O 1
ATOM 1683 N N . LYS A 1 217 ? -10.093 -3.581 -7.767 1.00 64.25 217 LYS A N 1
ATOM 1684 C CA . LYS A 1 217 ? -11.472 -3.649 -8.301 1.00 64.25 217 LYS A CA 1
ATOM 1685 C C . LYS A 1 217 ? -11.556 -3.717 -9.842 1.00 64.25 217 LYS A C 1
ATOM 1687 O O . LYS A 1 217 ? -11.856 -2.729 -10.507 1.00 64.25 217 LYS A O 1
ATOM 1692 N N . SER A 1 218 ? -11.366 -4.902 -10.429 1.00 63.47 218 SER A N 1
ATOM 1693 C CA . SER A 1 218 ? -11.722 -5.132 -11.837 1.00 63.47 218 SER A CA 1
ATOM 1694 C C . SER A 1 218 ? -13.204 -5.489 -11.970 1.00 63.47 218 SER A C 1
ATOM 1696 O O . SER A 1 218 ? -13.684 -6.391 -11.295 1.00 63.47 218 SER A O 1
ATOM 1698 N N . GLY A 1 219 ? -13.925 -4.856 -12.901 1.00 74.44 219 GLY A N 1
ATOM 1699 C CA . GLY A 1 219 ? -15.285 -5.281 -13.284 1.00 74.44 219 GLY A CA 1
ATOM 1700 C C . GLY A 1 219 ? -15.335 -6.626 -14.027 1.00 74.44 219 GLY A C 1
ATOM 1701 O O . GLY A 1 219 ? -16.399 -7.065 -14.448 1.00 74.44 219 GLY A O 1
ATOM 1702 N N . LYS A 1 220 ? -14.178 -7.269 -14.218 1.00 85.06 220 LYS A N 1
ATOM 1703 C CA . LYS A 1 220 ? -14.018 -8.577 -14.851 1.00 85.06 220 LYS A CA 1
ATOM 1704 C C . LYS A 1 220 ? -13.725 -9.619 -13.779 1.00 85.06 220 LYS A C 1
ATOM 1706 O O . LYS A 1 220 ? -12.968 -9.337 -12.848 1.00 85.06 220 LYS A O 1
ATOM 1711 N N . LEU A 1 221 ? -14.297 -10.808 -13.948 1.00 85.56 221 LEU A N 1
ATOM 1712 C CA . LEU A 1 221 ? -13.930 -11.980 -13.161 1.00 85.56 221 LEU A CA 1
ATOM 1713 C C . LEU A 1 221 ? -12.504 -12.386 -13.531 1.00 85.56 221 LEU A C 1
ATOM 1715 O O . LEU A 1 221 ? -12.191 -12.487 -14.713 1.00 85.56 221 LEU A O 1
ATOM 1719 N N . ILE A 1 222 ? -11.669 -12.594 -12.520 1.00 86.44 222 ILE A N 1
ATOM 1720 C CA . ILE A 1 222 ? -10.295 -13.072 -12.675 1.00 86.44 222 ILE A CA 1
ATOM 1721 C C . ILE A 1 222 ? -10.271 -14.513 -12.194 1.00 86.44 222 ILE A C 1
ATOM 1723 O O . ILE A 1 222 ? -10.798 -14.793 -11.116 1.00 86.44 222 ILE A O 1
ATOM 1727 N N . ASN A 1 223 ? -9.661 -15.404 -12.974 1.00 89.00 223 ASN A N 1
ATOM 1728 C CA . ASN A 1 223 ? -9.505 -16.819 -12.630 1.00 89.00 223 ASN A CA 1
ATOM 1729 C C . ASN A 1 223 ? -10.816 -17.489 -12.170 1.00 89.00 223 ASN A C 1
ATOM 1731 O O . ASN A 1 223 ? -10.879 -18.046 -11.073 1.00 89.00 223 ASN A O 1
ATOM 1735 N N . PRO A 1 224 ? -11.878 -17.505 -12.998 1.00 90.25 224 PRO A N 1
ATOM 1736 C CA . PRO A 1 224 ? -13.164 -18.090 -12.608 1.00 90.25 224 PRO A CA 1
ATOM 1737 C C . PRO A 1 224 ? -13.066 -19.572 -12.203 1.00 90.25 224 PRO A C 1
ATOM 1739 O O . PRO A 1 224 ? -13.896 -20.054 -11.436 1.00 90.25 224 PRO A O 1
ATOM 1742 N N . HIS A 1 225 ? -12.037 -20.289 -12.672 1.00 88.06 225 HIS A N 1
ATOM 1743 C CA . HIS A 1 225 ? -11.783 -21.682 -12.305 1.00 88.06 225 HIS A CA 1
ATOM 1744 C C . HIS A 1 225 ? -11.489 -21.879 -10.807 1.00 88.06 225 HIS A C 1
ATOM 1746 O O . HIS A 1 225 ? -11.794 -22.944 -10.279 1.00 88.06 225 HIS A O 1
ATOM 1752 N N . GLU A 1 226 ? -10.954 -20.871 -10.105 1.00 86.25 226 GLU A N 1
ATOM 1753 C CA . GLU A 1 226 ? -10.653 -20.952 -8.665 1.00 86.25 226 GLU A CA 1
ATOM 1754 C C . GLU A 1 226 ? -11.920 -21.050 -7.800 1.00 86.25 226 GLU A C 1
ATOM 1756 O O . GLU A 1 226 ? -11.866 -21.507 -6.660 1.00 86.25 226 GLU A O 1
ATOM 1761 N N . ALA A 1 227 ? -13.075 -20.638 -8.333 1.00 85.50 227 ALA A N 1
ATOM 1762 C CA . ALA A 1 227 ? -14.358 -20.742 -7.643 1.00 85.50 227 ALA A CA 1
ATOM 1763 C C . ALA A 1 227 ? -14.993 -22.142 -7.749 1.00 85.50 227 ALA A C 1
ATOM 1765 O O . ALA A 1 227 ? -15.988 -22.412 -7.074 1.00 85.50 227 ALA A O 1
ATOM 1766 N N . ILE A 1 228 ? -14.449 -23.028 -8.590 1.00 86.69 228 ILE A N 1
ATOM 1767 C CA . ILE A 1 228 ? -14.980 -24.376 -8.794 1.00 86.69 228 ILE A CA 1
ATOM 1768 C C . ILE A 1 228 ? -14.436 -25.291 -7.684 1.00 86.69 228 ILE A C 1
ATOM 1770 O O . ILE A 1 228 ? -13.218 -25.408 -7.539 1.00 86.69 228 ILE A O 1
ATOM 1774 N N . PRO A 1 229 ? -15.301 -25.967 -6.901 1.00 82.69 229 PRO A N 1
ATOM 1775 C CA . PRO A 1 229 ? -14.847 -26.902 -5.880 1.00 82.69 229 PRO A CA 1
ATOM 1776 C C . PRO A 1 229 ? -13.981 -28.014 -6.487 1.00 82.69 229 PRO A C 1
ATOM 1778 O O . PRO A 1 229 ? -14.333 -28.541 -7.551 1.00 82.69 229 PRO A O 1
ATOM 1781 N N . PRO A 1 230 ? -12.882 -28.410 -5.820 1.00 78.56 230 PRO A N 1
ATOM 1782 C CA . PRO A 1 230 ? -12.050 -29.501 -6.298 1.00 78.56 230 PRO A CA 1
ATOM 1783 C C . PRO A 1 230 ? -12.884 -30.783 -6.367 1.00 78.56 230 PRO A C 1
ATOM 1785 O O . PRO A 1 230 ? -13.522 -31.184 -5.393 1.00 78.56 230 PRO A O 1
ATOM 1788 N N . GLN A 1 231 ? -12.893 -31.411 -7.541 1.00 78.62 231 GLN A N 1
ATOM 1789 C CA . GLN A 1 231 ? -13.551 -32.698 -7.739 1.00 78.62 231 GLN A CA 1
ATOM 1790 C C . GLN A 1 231 ? -12.739 -33.804 -7.047 1.00 78.62 231 GLN A C 1
ATOM 1792 O O . GLN A 1 231 ? -11.514 -33.680 -6.961 1.00 78.62 231 GLN A O 1
ATOM 1797 N N . PRO A 1 232 ? -13.373 -34.893 -6.572 1.00 77.25 232 PRO A N 1
ATOM 1798 C CA . PRO A 1 232 ? -12.654 -36.024 -5.999 1.00 77.25 232 PRO A CA 1
ATOM 1799 C C . PRO A 1 232 ? -11.655 -36.580 -7.020 1.00 77.25 232 PRO A C 1
ATOM 1801 O O . PRO A 1 232 ? -12.041 -37.093 -8.072 1.00 77.25 232 PRO A O 1
ATOM 1804 N N . ILE A 1 233 ? -10.364 -36.444 -6.724 1.00 77.62 233 ILE A N 1
ATOM 1805 C CA . ILE A 1 233 ? -9.290 -36.896 -7.607 1.00 77.62 233 ILE A CA 1
ATOM 1806 C C . ILE A 1 233 ? -9.181 -38.416 -7.455 1.00 77.62 233 ILE A C 1
ATOM 1808 O O . ILE A 1 233 ? -8.997 -38.924 -6.348 1.00 77.62 233 ILE A O 1
ATOM 1812 N N . LYS A 1 234 ? -9.328 -39.155 -8.560 1.00 82.38 234 LYS A N 1
ATOM 1813 C CA . LYS A 1 234 ? -9.021 -40.594 -8.588 1.00 82.38 234 LYS A CA 1
ATOM 1814 C C . LYS A 1 234 ? -7.514 -40.779 -8.345 1.00 82.38 234 LYS A C 1
ATOM 1816 O O . LYS A 1 234 ? -6.749 -39.956 -8.839 1.00 82.38 234 LYS A O 1
ATOM 1821 N N . PRO A 1 235 ? -7.076 -41.840 -7.646 1.00 78.88 235 PRO A N 1
ATOM 1822 C CA . PRO A 1 235 ? -5.676 -42.006 -7.235 1.00 78.88 235 PRO A CA 1
ATOM 1823 C C . PRO A 1 235 ? -4.660 -41.950 -8.392 1.00 78.88 235 PRO A C 1
ATOM 1825 O O . PRO A 1 235 ? -3.538 -41.508 -8.176 1.00 78.88 235 PRO A O 1
ATOM 1828 N N . ASP A 1 236 ? -5.073 -42.283 -9.619 1.00 86.12 236 ASP A N 1
ATOM 1829 C CA . ASP A 1 236 ? -4.205 -42.291 -10.807 1.00 86.12 236 ASP A CA 1
ATOM 1830 C C . ASP A 1 236 ? -4.299 -41.016 -11.673 1.00 86.12 236 ASP A C 1
ATOM 1832 O O . ASP A 1 236 ? -3.911 -41.019 -12.841 1.00 86.12 236 ASP A O 1
ATOM 1836 N N . VAL A 1 237 ? -4.852 -39.915 -11.148 1.00 86.56 237 VAL A N 1
ATOM 1837 C CA . VAL A 1 237 ? -5.052 -38.673 -11.915 1.00 86.56 237 VAL A CA 1
ATOM 1838 C C . VAL A 1 237 ? -4.161 -37.551 -11.393 1.00 86.56 237 VAL A C 1
ATOM 1840 O O . VAL A 1 237 ? -4.304 -37.090 -10.264 1.00 86.56 237 VAL A O 1
ATOM 1843 N N . THR A 1 238 ? -3.287 -37.044 -12.265 1.00 87.31 238 THR A N 1
ATOM 1844 C CA . THR A 1 238 ? -2.528 -35.809 -12.026 1.00 87.31 238 THR A CA 1
ATOM 1845 C C . THR A 1 238 ? -3.300 -34.620 -12.587 1.00 87.31 238 THR A C 1
ATOM 1847 O O . THR A 1 238 ? -3.623 -34.589 -13.774 1.00 87.31 238 THR A O 1
ATOM 1850 N N . VAL A 1 239 ? -3.590 -33.630 -11.743 1.00 84.31 239 VAL A N 1
ATOM 1851 C CA . VAL A 1 239 ? -4.266 -32.392 -12.152 1.00 84.31 239 VAL A CA 1
ATOM 1852 C C . VAL A 1 239 ? -3.227 -31.292 -12.340 1.00 84.31 239 VAL A C 1
ATOM 1854 O O . VAL A 1 239 ? -2.485 -30.972 -11.414 1.00 84.31 239 VAL A O 1
ATOM 1857 N N . ALA A 1 240 ? -3.198 -30.688 -13.527 1.00 88.19 240 ALA A N 1
ATOM 1858 C CA . ALA A 1 240 ? -2.411 -29.495 -13.818 1.00 88.19 240 ALA A CA 1
ATOM 1859 C C . ALA A 1 240 ? -3.355 -28.302 -14.022 1.00 88.19 240 ALA A C 1
ATOM 1861 O O . ALA A 1 240 ? -4.288 -28.376 -14.820 1.00 88.19 240 ALA A O 1
ATOM 1862 N N . LEU A 1 241 ? -3.119 -27.212 -13.291 1.00 87.31 241 LEU A N 1
ATOM 1863 C CA . LEU A 1 241 ? -3.910 -25.982 -13.366 1.00 87.31 241 LEU A CA 1
ATOM 1864 C C . LEU A 1 241 ? -3.079 -24.835 -13.936 1.00 87.31 241 LEU A C 1
ATOM 1866 O O . LEU A 1 241 ? -1.848 -24.833 -13.870 1.00 87.31 241 LEU A O 1
ATOM 1870 N N . VAL A 1 242 ? -3.774 -23.842 -14.485 1.00 89.56 242 VAL A N 1
ATOM 1871 C CA . VAL A 1 242 ? -3.142 -22.632 -15.010 1.00 89.56 242 VAL A CA 1
ATOM 1872 C C . VAL A 1 242 ? -2.518 -21.846 -13.861 1.00 89.56 242 VAL A C 1
ATOM 1874 O O . VAL A 1 242 ? -3.174 -21.535 -12.871 1.00 89.56 242 VAL A O 1
ATOM 1877 N N . ARG A 1 243 ? -1.243 -21.481 -14.016 1.00 84.50 243 ARG A N 1
ATOM 1878 C CA . ARG A 1 243 ? -0.538 -20.592 -13.092 1.00 84.50 243 ARG A CA 1
ATOM 1879 C C . ARG A 1 243 ? -0.507 -19.179 -13.663 1.00 84.50 243 ARG A C 1
ATOM 1881 O O . ARG A 1 243 ? 0.262 -18.896 -14.576 1.00 84.50 243 ARG A O 1
ATOM 1888 N N . GLY A 1 244 ? -1.313 -18.288 -13.103 1.00 84.44 244 GLY A N 1
ATOM 1889 C CA . GLY A 1 244 ? -1.383 -16.891 -13.530 1.00 84.44 244 GLY A CA 1
ATOM 1890 C C . GLY A 1 244 ? -2.780 -16.316 -13.355 1.00 84.44 244 GLY A C 1
ATOM 1891 O O . GLY A 1 244 ? -3.669 -17.000 -12.857 1.00 84.44 244 GLY A O 1
ATOM 1892 N N . ARG A 1 245 ? -2.957 -15.051 -13.745 1.00 85.50 245 ARG A N 1
ATOM 1893 C CA . ARG A 1 245 ? -4.263 -14.380 -13.774 1.00 85.50 245 ARG A CA 1
ATOM 1894 C C . ARG A 1 245 ? -4.738 -14.241 -15.217 1.00 85.50 245 ARG A C 1
ATOM 1896 O O . ARG A 1 245 ? -3.951 -13.781 -16.045 1.00 85.50 245 ARG A O 1
ATOM 1903 N N . TYR A 1 246 ? -5.990 -14.602 -15.481 1.00 87.00 246 TYR A N 1
ATOM 1904 C CA . TYR A 1 246 ? -6.670 -14.431 -16.767 1.00 87.00 246 TYR A CA 1
ATOM 1905 C C . TYR A 1 246 ? -8.141 -14.042 -16.589 1.00 87.00 246 TYR A C 1
ATOM 1907 O O . TYR A 1 246 ? -8.706 -14.316 -15.500 1.00 87.00 246 TYR A O 1
#

Sequence (246 aa):
MQNKRKKIASGQVSFQIDSTSIYLFGVASDVGVTGTSTEANIGELIDSIGPEQPSKKKKHSISKVEIVPVNLVLKTTKDMLSDKLVKTAVKMMTTQRKPSFCISMPLRVDTLAMIHRNTKLSELYTVLVEAACRSLKLLEYVLLEQLGQEGIGDGAGLRLPEIFHFLPPELGHFITRVVPKGIPDESMESERRSLHEQLSLPLDRPMFRRGNAYPSKSGKLINPHEAIPPQPIKPDVTVALVRGRY

Foldseek 3Di:
DVVVLVQLVVFQKKKDFPPAPWIATDPVDPDGIPPDDQQAFQLVVVVVVDDDDDDDPPPDDPLDDDDTDMDMGGNPDDDPVVDPPPVDPPPDDDDPDDPDDDDDADADQDFDDDDDRRHGPSCVSVRVSVRSSVSVVLQVVQQVVQQVDPPCDPPSRGAHKDKFWFQPPVVSDIDIHIHGPPDAVVVCVVVQVVVCVVVVHDPPDRGPHRVRGDDPDDPDDKPPVVVDPDDPDDPPDDDDDDDDID

InterPro domains:
  IPR049387 UFSP2, second domain [PF20908] (2-214)

Organism: NCBI:txid116150

pLDDT: mean 81.04, std 15.01, range [38.38, 97.06]

Mean predicted aligned error: 10.35 Å